Protein AF-A0A7S2WIK4-F1 (afdb_monomer_lite)

Structure (mmCIF, N/CA/C/O backbone):
data_AF-A0A7S2WIK4-F1
#
_entry.id   AF-A0A7S2WIK4-F1
#
loop_
_atom_site.group_PDB
_atom_site.id
_atom_site.type_symbol
_atom_site.label_atom_id
_atom_site.label_alt_id
_atom_site.label_comp_id
_atom_site.label_asym_id
_atom_site.label_entity_id
_atom_site.label_seq_id
_atom_site.pdbx_PDB_ins_code
_atom_site.Cartn_x
_atom_site.Cartn_y
_atom_site.Cartn_z
_atom_site.occupancy
_atom_site.B_iso_or_equiv
_atom_site.auth_seq_id
_atom_site.auth_comp_id
_atom_site.auth_asym_id
_atom_site.auth_atom_id
_atom_site.pdbx_PDB_model_num
ATOM 1 N N . THR A 1 1 ? -12.491 -17.140 26.703 1.00 27.30 1 THR A N 1
ATOM 2 C CA . THR A 1 1 ? -13.863 -17.354 26.204 1.00 27.30 1 THR A CA 1
ATOM 3 C C . THR A 1 1 ? -14.003 -16.491 24.977 1.00 27.30 1 THR A C 1
ATOM 5 O O . THR A 1 1 ? -13.900 -15.281 25.114 1.00 27.30 1 THR A O 1
ATOM 8 N N . ILE A 1 2 ? -14.072 -17.093 23.790 1.00 27.09 2 ILE A N 1
ATOM 9 C CA . ILE A 1 2 ? -14.272 -16.349 22.540 1.00 27.09 2 ILE A CA 1
ATOM 10 C C . ILE A 1 2 ? -15.703 -15.788 22.611 1.00 27.09 2 ILE A C 1
ATOM 12 O O . ILE A 1 2 ? -16.618 -16.584 22.835 1.00 27.09 2 ILE A O 1
ATOM 16 N N . PRO A 1 3 ? -15.911 -14.460 22.552 1.00 37.19 3 PRO A N 1
ATOM 17 C CA . PRO A 1 3 ? -17.249 -13.887 22.476 1.00 37.19 3 PRO A CA 1
ATOM 18 C C . PRO A 1 3 ? -17.963 -14.470 21.255 1.00 37.19 3 PRO A C 1
ATOM 20 O O . PRO A 1 3 ? -17.347 -14.622 20.204 1.00 37.19 3 PRO A O 1
ATOM 23 N N . GLY A 1 4 ? -19.211 -14.884 21.467 1.00 39.59 4 GLY A N 1
ATOM 24 C CA . GLY A 1 4 ? -19.943 -15.809 20.609 1.00 39.59 4 GLY A CA 1
ATOM 25 C C . GLY A 1 4 ? -20.199 -15.344 19.180 1.00 39.59 4 GLY A C 1
ATOM 26 O O . GLY A 1 4 ? -19.929 -14.200 18.820 1.00 39.59 4 GLY A O 1
ATOM 27 N N . ASP A 1 5 ? -20.750 -16.287 18.413 1.00 40.31 5 ASP A N 1
ATOM 28 C CA . ASP A 1 5 ? -21.327 -16.133 17.076 1.00 40.31 5 ASP A CA 1
ATOM 29 C C . ASP A 1 5 ? -22.015 -14.775 16.902 1.00 40.31 5 ASP A C 1
ATOM 31 O O . ASP A 1 5 ? -23.198 -14.594 17.199 1.00 40.31 5 ASP A O 1
ATOM 35 N N . THR A 1 6 ? -21.265 -13.805 16.394 1.00 48.03 6 THR A N 1
ATOM 36 C CA . THR A 1 6 ? -21.843 -12.612 15.794 1.00 48.03 6 THR A CA 1
ATOM 37 C C . THR A 1 6 ? -22.222 -13.029 14.385 1.00 48.03 6 THR A C 1
ATOM 39 O O . THR A 1 6 ? -21.373 -13.188 13.510 1.00 48.03 6 THR A O 1
ATOM 42 N N . ASN A 1 7 ? -23.513 -13.298 14.176 1.00 55.50 7 ASN A N 1
ATOM 43 C CA . ASN A 1 7 ? -24.050 -13.533 12.839 1.00 55.50 7 ASN A CA 1
ATOM 44 C C . ASN A 1 7 ? -23.568 -12.412 11.902 1.00 55.50 7 ASN A C 1
ATOM 46 O O . ASN A 1 7 ? -23.545 -11.246 12.287 1.00 55.50 7 ASN A O 1
ATOM 50 N N . SER A 1 8 ? -23.219 -12.727 10.655 1.00 57.44 8 SER A N 1
ATOM 51 C CA . SER A 1 8 ? -22.667 -11.741 9.708 1.00 57.44 8 SER A CA 1
ATOM 52 C C . SER A 1 8 ? -23.571 -10.517 9.470 1.00 57.44 8 SER A C 1
ATOM 54 O O . SER A 1 8 ? -23.082 -9.426 9.162 1.00 57.44 8 SER A O 1
ATOM 56 N N . ALA A 1 9 ? -24.886 -10.683 9.654 1.00 59.12 9 ALA A N 1
ATOM 57 C CA . ALA A 1 9 ? -25.870 -9.602 9.671 1.00 59.12 9 ALA A CA 1
ATOM 58 C C . ALA A 1 9 ? -25.631 -8.612 10.828 1.00 59.12 9 ALA A C 1
ATOM 60 O O . ALA A 1 9 ? -25.626 -7.408 10.602 1.00 59.12 9 ALA A O 1
ATOM 61 N N . ASP A 1 10 ? -25.315 -9.113 12.024 1.00 74.06 10 ASP A N 1
ATOM 62 C CA . ASP A 1 10 ? -25.057 -8.315 13.228 1.00 74.06 10 ASP A CA 1
ATOM 63 C C . ASP A 1 10 ? -23.792 -7.453 13.081 1.00 74.06 10 ASP A C 1
ATOM 65 O O . ASP A 1 10 ? -23.787 -6.265 13.404 1.00 74.06 10 ASP A O 1
ATOM 69 N N . PHE A 1 11 ? -22.729 -8.004 12.481 1.00 82.00 11 PHE A N 1
ATOM 70 C CA . PHE A 1 11 ? -21.495 -7.253 12.222 1.00 82.00 11 PHE A CA 1
ATOM 71 C C . PHE A 1 11 ? -21.698 -6.126 11.196 1.00 82.00 11 PHE A C 1
ATOM 73 O O . PHE A 1 11 ? -21.250 -4.994 11.402 1.00 82.00 11 PHE A O 1
ATOM 80 N N . ARG A 1 12 ? -22.392 -6.417 10.087 1.00 83.94 12 ARG A N 1
ATOM 81 C CA . ARG A 1 12 ? -22.701 -5.424 9.045 1.00 83.94 12 ARG A CA 1
ATOM 82 C C . ARG A 1 12 ? -23.611 -4.316 9.567 1.00 83.94 12 ARG A C 1
ATOM 84 O O . ARG A 1 12 ? -23.350 -3.145 9.289 1.00 83.94 12 ARG A O 1
ATOM 91 N N . ASP A 1 13 ? -24.643 -4.670 10.324 1.00 85.12 13 ASP A N 1
ATOM 92 C CA . ASP A 1 13 ? -25.585 -3.708 10.897 1.00 85.12 13 ASP A CA 1
ATOM 93 C C . ASP A 1 13 ? -24.903 -2.830 11.951 1.00 85.12 13 ASP A C 1
ATOM 95 O O . ASP A 1 13 ? -25.050 -1.606 11.924 1.00 85.12 13 ASP A O 1
ATOM 99 N N . THR A 1 14 ? -24.054 -3.419 12.800 1.00 85.69 14 THR A N 1
ATOM 100 C CA . THR A 1 14 ? -23.234 -2.674 13.768 1.00 85.69 14 THR A CA 1
ATOM 101 C C . THR A 1 14 ? -22.307 -1.674 13.077 1.00 85.69 14 THR A C 1
ATOM 103 O O . THR A 1 14 ? -22.188 -0.533 13.530 1.00 85.69 14 THR A O 1
ATOM 106 N N . LEU A 1 15 ? -21.699 -2.047 11.947 1.00 89.75 15 LEU A N 1
ATOM 107 C CA . LEU A 1 15 ? -20.847 -1.141 11.178 1.00 89.75 15 LEU A CA 1
ATOM 108 C C . LEU A 1 15 ? -21.640 0.016 10.564 1.00 89.75 15 LEU A C 1
ATOM 110 O O . LEU A 1 15 ? -21.191 1.159 10.631 1.00 89.75 15 LEU A O 1
ATOM 114 N N . VAL A 1 16 ? -22.824 -0.248 10.001 1.00 90.81 16 VAL A N 1
ATOM 115 C CA . VAL A 1 16 ? -23.703 0.807 9.465 1.00 90.81 16 VAL A CA 1
ATOM 116 C C . VAL A 1 16 ? -24.154 1.754 10.578 1.00 90.81 16 VAL A C 1
ATOM 118 O O . VAL A 1 16 ? -24.102 2.971 10.399 1.00 90.81 16 VAL A O 1
ATOM 121 N N . THR A 1 17 ? -24.535 1.229 11.744 1.00 89.19 17 THR A N 1
ATOM 122 C CA . THR A 1 17 ? -24.899 2.045 12.912 1.00 89.19 17 THR A CA 1
ATOM 123 C C . THR A 1 17 ? -23.714 2.884 13.394 1.00 89.19 17 THR A C 1
ATOM 125 O O . THR A 1 17 ? -23.851 4.099 13.541 1.00 89.19 17 THR A O 1
ATOM 128 N N . THR A 1 18 ? -22.529 2.284 13.548 1.00 89.38 18 THR A N 1
ATOM 129 C CA . THR A 1 18 ? -21.291 2.990 13.932 1.00 89.38 18 THR A CA 1
ATOM 130 C C . THR A 1 18 ? -20.952 4.099 12.936 1.00 89.38 18 THR A C 1
ATOM 132 O O . THR A 1 18 ? -20.595 5.213 13.322 1.00 89.38 18 THR A O 1
ATOM 135 N N . ALA A 1 19 ? -21.097 3.816 11.641 1.00 91.06 19 ALA A N 1
ATOM 136 C CA . ALA A 1 19 ? -20.840 4.769 10.576 1.00 91.06 19 ALA A CA 1
ATOM 137 C C . ALA A 1 19 ? -21.825 5.941 10.581 1.00 91.06 19 ALA A C 1
ATOM 139 O O . ALA A 1 19 ? -21.415 7.088 10.412 1.00 91.06 19 ALA A O 1
ATOM 140 N N . ASN A 1 20 ? -23.107 5.671 10.819 1.00 89.81 20 ASN A N 1
ATOM 141 C CA . ASN A 1 20 ? -24.137 6.704 10.908 1.00 89.81 20 ASN A CA 1
ATOM 142 C C . ASN A 1 20 ? -24.049 7.527 12.204 1.00 89.81 20 ASN A C 1
ATOM 144 O O . ASN A 1 20 ? -24.523 8.663 12.228 1.00 89.81 20 ASN A O 1
ATOM 148 N N . GLY A 1 21 ? -23.363 7.020 13.234 1.00 86.94 21 GLY A N 1
ATOM 149 C CA . GLY A 1 21 ? -22.927 7.802 14.396 1.00 86.94 21 GLY A CA 1
ATOM 150 C C . GLY A 1 21 ? -21.824 8.828 14.083 1.00 86.94 21 GLY A C 1
ATOM 151 O O . GLY A 1 21 ? -21.575 9.736 14.877 1.00 86.94 21 GLY A O 1
ATOM 152 N N . VAL A 1 22 ? -21.166 8.739 12.919 1.00 90.50 22 VAL A N 1
ATOM 153 C CA . VAL A 1 22 ? -20.177 9.724 12.451 1.00 90.50 22 VAL A CA 1
ATOM 154 C C . VAL A 1 22 ? -20.815 10.668 11.430 1.00 90.50 22 VAL A C 1
ATOM 156 O O . VAL A 1 22 ? -21.205 10.284 10.327 1.00 90.50 22 VAL A O 1
ATOM 159 N N . SER A 1 23 ? -20.888 11.955 11.781 1.00 87.88 23 SER A N 1
ATOM 160 C CA . SER A 1 23 ? -21.560 12.962 10.952 1.00 87.88 23 SER A CA 1
ATOM 161 C C . SER A 1 23 ? -20.994 13.053 9.522 1.00 87.88 23 SER A C 1
ATOM 163 O O . SER A 1 23 ? -19.809 13.319 9.298 1.00 87.88 23 SER A O 1
ATOM 165 N N . GLY A 1 24 ? -21.867 12.893 8.522 1.00 84.12 24 GLY A N 1
ATOM 166 C CA . GLY A 1 24 ? -21.542 13.103 7.106 1.00 84.12 24 GLY A CA 1
ATOM 167 C C . GLY A 1 24 ? -20.914 11.917 6.359 1.00 84.12 24 GLY A C 1
ATOM 168 O O . GLY A 1 24 ? -20.465 12.127 5.236 1.00 84.12 24 GLY A O 1
ATOM 169 N N . ILE A 1 25 ? -20.876 10.707 6.937 1.00 85.12 25 ILE A N 1
ATOM 170 C CA . ILE A 1 25 ? -20.479 9.471 6.226 1.00 85.12 25 ILE A CA 1
ATOM 171 C C . ILE A 1 25 ? -21.660 8.862 5.451 1.00 85.12 25 ILE A C 1
ATOM 173 O O . ILE A 1 25 ? -21.471 8.419 4.323 1.00 85.12 25 ILE A O 1
ATOM 177 N N . GLY A 1 26 ? -22.873 8.876 6.023 1.00 82.94 26 GLY A N 1
ATOM 178 C CA . GLY A 1 26 ? -24.091 8.381 5.364 1.00 82.94 26 GLY A CA 1
ATOM 179 C C . GLY A 1 26 ? -23.952 6.953 4.830 1.00 82.94 26 GLY A C 1
ATOM 180 O O . GLY A 1 26 ? -24.222 6.708 3.653 1.00 82.94 26 GLY A O 1
ATOM 181 N N . ALA A 1 27 ? -23.474 6.027 5.665 1.00 88.50 27 ALA A N 1
ATOM 182 C CA . ALA A 1 27 ? -23.240 4.655 5.237 1.00 88.50 27 ALA A CA 1
ATOM 183 C C . ALA A 1 27 ? -24.559 3.919 5.003 1.00 88.50 27 ALA A C 1
ATOM 185 O O . ALA A 1 27 ? -25.529 4.053 5.753 1.00 88.50 27 ALA A O 1
ATOM 186 N N . LYS A 1 28 ? -24.560 3.086 3.969 1.00 89.69 28 LYS A N 1
ATOM 187 C CA . LYS A 1 28 ? -25.671 2.215 3.604 1.00 89.69 28 LYS A CA 1
ATOM 188 C C . LYS A 1 28 ? -25.131 0.852 3.204 1.00 89.69 28 LYS A C 1
ATOM 190 O O . LYS A 1 28 ? -23.967 0.718 2.829 1.00 89.69 28 LYS A O 1
ATOM 195 N N . GLN A 1 29 ? -26.000 -0.146 3.242 1.00 88.50 29 GLN A N 1
ATOM 196 C CA . GLN A 1 29 ? -25.700 -1.429 2.628 1.00 88.50 29 GLN A CA 1
ATOM 197 C C . GLN A 1 29 ? -25.721 -1.289 1.101 1.00 88.50 29 GLN A C 1
ATOM 199 O O . GLN A 1 29 ? -26.501 -0.504 0.553 1.00 88.50 29 GLN A O 1
ATOM 204 N N . SER A 1 30 ? -24.848 -2.037 0.427 1.00 88.25 30 SER A N 1
ATOM 205 C CA . SER A 1 30 ? -24.888 -2.136 -1.029 1.00 88.25 30 SER A CA 1
ATOM 206 C C . SER A 1 30 ? -26.113 -2.934 -1.470 1.00 88.25 30 SER A C 1
ATOM 208 O O . SER A 1 30 ? -26.527 -3.872 -0.791 1.00 88.25 30 SER A O 1
ATOM 210 N N . ASN A 1 31 ? -26.662 -2.570 -2.628 1.00 87.56 31 ASN A N 1
ATOM 211 C CA . ASN A 1 31 ? -27.721 -3.334 -3.292 1.00 87.56 31 ASN A CA 1
ATOM 212 C C . ASN A 1 31 ? -27.154 -4.376 -4.274 1.00 87.56 31 ASN A C 1
ATOM 214 O O . ASN A 1 31 ? -27.916 -5.009 -5.005 1.00 87.56 31 ASN A O 1
ATOM 218 N N . GLN A 1 32 ? -25.826 -4.513 -4.341 1.00 86.94 32 GLN A N 1
ATOM 219 C CA . GLN A 1 32 ? -25.146 -5.482 -5.188 1.00 86.94 32 GLN A CA 1
ATOM 220 C C . GLN A 1 32 ? -25.028 -6.830 -4.478 1.00 86.94 32 GLN A C 1
ATOM 222 O O . GLN A 1 32 ? -24.682 -6.907 -3.301 1.00 86.94 32 GLN A O 1
ATOM 227 N N . ASN A 1 33 ? -25.268 -7.904 -5.230 1.00 82.50 33 ASN A N 1
ATOM 228 C CA . ASN A 1 33 ? -25.152 -9.277 -4.729 1.00 82.50 33 ASN A CA 1
ATOM 229 C C . ASN A 1 33 ? -23.720 -9.831 -4.821 1.00 82.50 33 ASN A C 1
ATOM 231 O O . ASN A 1 33 ? -23.472 -10.947 -4.375 1.00 82.50 33 ASN A O 1
ATOM 235 N N . ALA A 1 34 ? -22.793 -9.078 -5.418 1.00 85.88 34 ALA A N 1
ATOM 236 C CA . ALA A 1 34 ? -21.395 -9.459 -5.579 1.00 85.88 34 ALA A CA 1
ATOM 237 C C . ALA A 1 34 ? -20.486 -8.458 -4.859 1.00 85.88 34 ALA A C 1
ATOM 239 O O . ALA A 1 34 ? -20.704 -7.246 -4.928 1.00 85.88 34 ALA A O 1
ATOM 240 N N . ILE A 1 35 ? -19.458 -8.976 -4.189 1.00 88.06 35 ILE A N 1
ATOM 241 C CA . ILE A 1 35 ? -18.405 -8.164 -3.578 1.00 88.06 35 ILE A CA 1
ATOM 242 C C . ILE A 1 35 ? -17.445 -7.731 -4.700 1.00 88.06 35 ILE A C 1
ATOM 244 O O . ILE A 1 35 ? -17.096 -8.556 -5.546 1.00 88.06 35 ILE A O 1
ATOM 248 N N . PRO A 1 36 ? -17.043 -6.449 -4.771 1.00 91.50 36 PRO A N 1
ATOM 249 C CA . PRO A 1 36 ? -16.029 -6.013 -5.727 1.00 91.50 36 PRO A CA 1
ATOM 250 C C . PRO A 1 36 ? -14.689 -6.740 -5.515 1.00 91.50 36 PRO A C 1
ATOM 252 O O . PRO A 1 36 ? -14.376 -7.068 -4.369 1.00 91.50 36 PRO A O 1
ATOM 255 N N . PRO A 1 37 ? -13.863 -6.915 -6.569 1.00 90.81 37 PRO A N 1
ATOM 256 C CA . PRO A 1 37 ? -12.572 -7.588 -6.452 1.00 90.81 37 PRO A CA 1
ATOM 257 C C . PRO A 1 37 ? -11.721 -7.000 -5.327 1.00 90.81 37 PRO A C 1
ATOM 259 O O . PRO A 1 37 ? -11.428 -5.798 -5.322 1.00 90.81 37 PRO A O 1
ATOM 262 N N . SER A 1 38 ? -11.340 -7.830 -4.358 1.00 92.25 38 SER A N 1
ATOM 263 C CA . SER A 1 38 ? -10.609 -7.378 -3.175 1.00 92.25 38 SER A CA 1
ATOM 264 C C . SER A 1 38 ? -9.833 -8.515 -2.505 1.00 92.25 38 SER A C 1
ATOM 266 O O . SER A 1 38 ? -10.137 -9.684 -2.723 1.00 92.25 38 SER A O 1
ATOM 268 N N . PRO A 1 39 ? -8.870 -8.215 -1.613 1.00 91.31 39 PRO A N 1
ATOM 269 C CA . PRO A 1 39 ? -8.187 -9.254 -0.841 1.00 91.31 39 PRO A CA 1
ATOM 270 C C . PRO A 1 39 ? -9.122 -10.127 0.009 1.00 91.31 39 PRO A C 1
ATOM 272 O O . PRO A 1 39 ? -8.708 -11.200 0.437 1.00 91.31 39 PRO A O 1
ATOM 275 N N . LEU A 1 40 ? -10.365 -9.688 0.262 1.00 91.25 40 LEU A N 1
ATOM 276 C CA . LEU A 1 40 ? -11.365 -10.501 0.950 1.00 91.25 40 LEU A CA 1
ATOM 277 C C . LEU A 1 40 ? -11.700 -11.774 0.158 1.00 91.25 40 LEU A C 1
ATOM 279 O O . LEU A 1 40 ? -11.937 -12.807 0.779 1.00 91.25 40 LEU A O 1
ATOM 283 N N . ASP A 1 41 ? -11.642 -11.734 -1.176 1.00 90.19 41 ASP A N 1
ATOM 284 C CA . ASP A 1 41 ? -11.926 -12.890 -2.032 1.00 90.19 41 ASP A CA 1
ATOM 285 C C . ASP A 1 41 ? -11.000 -14.068 -1.696 1.00 90.19 41 ASP A C 1
ATOM 287 O O . ASP A 1 41 ? -11.473 -15.185 -1.526 1.00 90.19 41 ASP A O 1
ATOM 291 N N . SER A 1 42 ? -9.712 -13.816 -1.439 1.00 89.62 42 SER A N 1
ATOM 292 C CA . SER A 1 42 ? -8.749 -14.860 -1.053 1.00 89.62 42 SER A CA 1
ATOM 293 C C . SER A 1 42 ? -9.059 -15.531 0.292 1.00 89.62 42 SER A C 1
ATOM 295 O O . SER A 1 42 ? -8.637 -16.662 0.526 1.00 89.62 42 SER A O 1
ATOM 297 N N . PHE A 1 43 ? -9.779 -14.854 1.193 1.00 90.44 43 PHE A N 1
ATOM 298 C CA . PHE A 1 43 ? -10.272 -15.469 2.430 1.00 90.44 43 PHE A CA 1
ATOM 299 C C . PHE A 1 43 ? -11.561 -16.248 2.177 1.00 90.44 43 PHE A C 1
ATOM 301 O O . PHE A 1 43 ? -11.706 -17.362 2.669 1.00 90.44 43 PHE A O 1
ATOM 308 N N . LEU A 1 44 ? -12.477 -15.692 1.379 1.00 88.62 44 LEU A N 1
ATOM 309 C CA . LEU A 1 44 ? -13.742 -16.342 1.031 1.00 88.62 44 LEU A CA 1
ATOM 310 C C . LEU A 1 44 ? -13.533 -17.614 0.194 1.00 88.62 44 LEU A C 1
ATOM 312 O O . LEU A 1 44 ? -14.274 -18.582 0.355 1.00 88.62 44 LEU A O 1
ATOM 316 N N . GLU A 1 45 ? -12.490 -17.654 -0.636 1.00 87.81 45 GLU A N 1
ATOM 317 C CA . GLU A 1 45 ? -12.060 -18.833 -1.400 1.00 87.81 45 GLU A CA 1
ATOM 318 C C . GLU A 1 45 ? -11.644 -20.011 -0.508 1.00 87.81 45 GLU A C 1
ATOM 320 O O . GLU A 1 45 ? -11.678 -21.158 -0.953 1.00 87.81 45 GLU A O 1
ATOM 325 N N . GLN A 1 46 ? -11.310 -19.772 0.766 1.00 86.50 46 GLN A N 1
ATOM 326 C CA . GLN A 1 46 ? -11.034 -20.858 1.711 1.00 86.50 46 GLN A CA 1
ATOM 327 C C . GLN A 1 46 ? -12.301 -21.631 2.118 1.00 86.50 46 GLN A C 1
ATOM 329 O O . GLN A 1 46 ? -12.192 -22.687 2.752 1.00 86.50 46 GLN A O 1
ATOM 334 N N . GLY A 1 47 ? -13.489 -21.134 1.752 1.00 82.56 47 GLY A N 1
ATOM 335 C CA . GLY A 1 47 ? -14.772 -21.782 1.996 1.00 82.56 47 GLY A CA 1
ATOM 336 C C . GLY A 1 47 ? -14.998 -22.051 3.481 1.00 82.56 47 GLY A C 1
ATOM 337 O O . GLY A 1 47 ? -14.873 -21.154 4.309 1.00 82.56 47 GLY A O 1
ATOM 338 N N . GLU A 1 48 ? -15.285 -23.306 3.826 1.00 78.25 48 GLU A N 1
ATOM 339 C CA . GLU A 1 48 ? -15.543 -23.736 5.209 1.00 78.25 48 GLU A CA 1
ATOM 340 C C . GLU A 1 48 ? -14.342 -23.549 6.156 1.00 78.25 48 GLU A C 1
ATOM 342 O O . GLU A 1 48 ? -14.519 -23.531 7.372 1.00 78.25 48 GLU A O 1
ATOM 347 N N . ASN A 1 49 ? -13.124 -23.372 5.628 1.00 83.81 49 ASN A N 1
ATOM 348 C CA . ASN A 1 49 ? -11.944 -23.099 6.456 1.00 83.81 49 ASN A CA 1
ATOM 349 C C . ASN A 1 49 ? -11.889 -21.644 6.948 1.00 83.81 49 ASN A C 1
ATOM 351 O O . ASN A 1 49 ? -11.168 -21.344 7.901 1.00 83.81 49 ASN A O 1
ATOM 355 N N . PHE A 1 50 ? -12.649 -20.737 6.327 1.00 84.12 50 PHE A N 1
ATOM 356 C CA . PHE A 1 50 ? -12.774 -19.366 6.795 1.00 84.12 50 PHE A CA 1
ATOM 357 C C . PHE A 1 50 ? -13.932 -19.254 7.789 1.00 84.12 50 PHE A C 1
ATOM 359 O O . PHE A 1 50 ? -15.098 -19.166 7.422 1.00 84.12 50 PHE A O 1
ATOM 366 N N . LEU A 1 51 ? -13.593 -19.214 9.078 1.00 79.94 51 LEU A N 1
ATOM 367 C CA . LEU A 1 51 ? -14.562 -19.094 10.176 1.00 79.94 51 LEU A CA 1
ATOM 368 C C . LEU A 1 51 ? -14.985 -17.638 10.466 1.00 79.94 51 LEU A C 1
ATOM 370 O O . LEU A 1 51 ? -15.578 -17.360 11.506 1.00 79.94 51 LEU A O 1
ATOM 374 N N . GLY A 1 52 ? -14.619 -16.689 9.601 1.00 81.31 52 GLY A N 1
ATOM 375 C CA . GLY A 1 52 ? -14.823 -15.258 9.821 1.00 81.31 52 GLY A CA 1
ATOM 376 C C . GLY A 1 52 ? -16.015 -14.671 9.065 1.00 81.31 52 GLY A C 1
ATOM 377 O O . GLY A 1 52 ? -16.561 -15.264 8.140 1.00 81.31 52 GLY A O 1
ATOM 378 N N . THR A 1 53 ? -16.376 -13.438 9.425 1.00 82.81 53 THR A N 1
ATOM 379 C CA . THR A 1 53 ? -17.203 -12.562 8.584 1.00 82.81 53 THR A CA 1
ATOM 380 C C . THR A 1 53 ? -16.321 -11.466 7.998 1.00 82.81 53 THR A C 1
ATOM 382 O O . THR A 1 53 ? -15.537 -10.847 8.715 1.00 82.81 53 THR A O 1
ATOM 385 N N . GLY A 1 54 ? -16.464 -11.207 6.699 1.00 85.38 54 GLY A N 1
ATOM 386 C CA . GLY A 1 54 ? -15.801 -10.100 6.016 1.00 85.38 54 GLY A CA 1
ATOM 387 C C . GLY A 1 54 ? -16.781 -9.007 5.608 1.00 85.38 54 GLY A C 1
ATOM 388 O O . GLY A 1 54 ? -17.931 -9.283 5.268 1.00 85.38 54 GLY A O 1
ATOM 389 N N . VAL A 1 55 ? -16.314 -7.759 5.607 1.00 88.75 55 VAL A N 1
ATOM 390 C CA . VAL A 1 55 ? -17.045 -6.625 5.031 1.00 88.75 55 VAL A CA 1
ATOM 391 C C . VAL A 1 55 ? -16.116 -5.834 4.129 1.00 88.75 55 VAL A C 1
ATOM 393 O O . VAL A 1 55 ? -14.978 -5.545 4.492 1.00 88.75 55 VAL A O 1
ATOM 396 N N . PHE A 1 56 ? -16.627 -5.466 2.959 1.00 90.62 56 PHE A N 1
ATOM 397 C CA . PHE A 1 56 ? -15.959 -4.574 2.027 1.00 90.62 56 PHE A CA 1
ATOM 398 C C . PHE A 1 56 ? -16.522 -3.159 2.172 1.00 90.62 56 PHE A C 1
ATOM 400 O O . PHE A 1 56 ? -17.735 -2.953 2.116 1.00 90.62 56 PHE A O 1
ATOM 407 N N . LEU A 1 57 ? -15.634 -2.186 2.373 1.00 91.81 57 LEU A N 1
ATOM 408 C CA . LEU A 1 57 ? -15.974 -0.770 2.461 1.00 91.81 57 LEU A CA 1
ATOM 409 C C . LEU A 1 57 ? -15.504 -0.056 1.197 1.00 91.81 57 LEU A C 1
ATOM 411 O O . LEU A 1 57 ? -14.318 -0.090 0.872 1.00 91.81 57 LEU A O 1
ATOM 415 N N . SER A 1 58 ? -16.417 0.632 0.514 1.00 91.81 58 SER A N 1
ATOM 416 C CA . SER A 1 58 ? -16.114 1.366 -0.715 1.00 91.81 58 SER A CA 1
ATOM 417 C C . SER A 1 58 ? -16.707 2.767 -0.738 1.00 91.81 58 SER A C 1
ATOM 419 O O . SER A 1 58 ? -17.737 3.057 -0.136 1.00 91.81 58 SER A O 1
ATOM 421 N N . GLY A 1 59 ? -16.053 3.640 -1.508 1.00 90.56 59 GLY A N 1
ATOM 422 C CA . GLY A 1 59 ? -16.593 4.940 -1.917 1.00 90.56 59 GLY A CA 1
ATOM 423 C C . GLY A 1 59 ? -17.399 4.890 -3.222 1.00 90.56 59 GLY A C 1
ATOM 424 O O . GLY A 1 59 ? -17.706 5.937 -3.785 1.00 90.56 59 GLY A O 1
ATOM 425 N N . PHE A 1 60 ? -17.697 3.694 -3.736 1.00 89.88 60 PHE A N 1
ATOM 426 C CA . PHE A 1 60 ? -18.420 3.465 -4.987 1.00 89.88 60 PHE A CA 1
ATOM 427 C C . PHE A 1 60 ? -19.432 2.325 -4.825 1.00 89.88 60 PHE A C 1
ATOM 429 O O . PHE A 1 60 ? -19.244 1.446 -3.989 1.00 89.88 60 PHE A O 1
ATOM 436 N N . GLU A 1 61 ? -20.482 2.333 -5.648 1.00 88.25 61 GLU A N 1
ATOM 437 C CA . GLU A 1 61 ? -21.492 1.262 -5.683 1.00 88.25 61 GLU A CA 1
ATOM 438 C C . GLU A 1 61 ? -21.267 0.323 -6.876 1.00 88.25 61 GLU A C 1
ATOM 440 O O . GLU A 1 61 ? -21.076 -0.872 -6.699 1.00 88.25 61 GLU A O 1
ATOM 445 N N . ASN A 1 62 ? -21.267 0.872 -8.096 1.00 89.00 62 ASN A N 1
ATOM 446 C CA . ASN A 1 62 ? -21.306 0.068 -9.325 1.00 89.00 62 ASN A CA 1
ATOM 447 C C . ASN A 1 62 ? -20.022 0.163 -10.155 1.00 89.00 62 ASN A C 1
ATOM 449 O O . ASN A 1 62 ? -19.656 -0.780 -10.846 1.00 89.00 62 ASN A O 1
ATOM 453 N N . THR A 1 63 ? -19.365 1.324 -10.145 1.00 90.38 63 THR A N 1
ATOM 454 C CA . THR A 1 63 ? -18.255 1.629 -11.054 1.00 90.38 63 THR A CA 1
ATOM 455 C C . THR A 1 63 ? -17.146 2.355 -10.319 1.00 90.38 63 THR A C 1
ATOM 457 O O . THR A 1 63 ? -17.404 3.339 -9.623 1.00 90.38 63 THR A O 1
ATOM 460 N N . VAL A 1 64 ? -15.913 1.907 -10.531 1.00 92.12 64 VAL A N 1
ATOM 461 C CA . VAL A 1 64 ? -14.712 2.629 -10.105 1.00 92.12 64 VAL A CA 1
ATOM 462 C C . VAL A 1 64 ? -14.440 3.826 -11.031 1.00 92.12 64 VAL A C 1
ATOM 464 O O . VAL A 1 64 ? -14.890 3.827 -12.182 1.00 92.12 64 VAL A O 1
ATOM 467 N N . PRO A 1 65 ? -13.714 4.858 -10.565 1.00 90.38 65 PRO A N 1
ATOM 468 C CA . PRO A 1 65 ? -13.299 5.969 -11.417 1.00 90.38 65 PRO A CA 1
ATOM 469 C C . PRO A 1 65 ? -12.478 5.496 -12.623 1.00 90.38 65 PRO A C 1
ATOM 471 O O . PRO A 1 65 ? -11.671 4.577 -12.513 1.00 90.38 65 PRO A O 1
ATOM 474 N N . SER A 1 66 ? -12.604 6.179 -13.763 1.00 91.19 66 SER A N 1
ATOM 475 C CA . SER A 1 66 ? -11.840 5.854 -14.981 1.00 91.19 66 SER A CA 1
ATOM 476 C C . SER A 1 66 ? -10.327 6.039 -14.836 1.00 91.19 66 SER A C 1
ATOM 478 O O . SER A 1 66 ? -9.563 5.545 -15.662 1.00 91.19 66 SER A O 1
ATOM 480 N N . SER A 1 67 ? -9.886 6.758 -13.803 1.00 89.62 67 SER A N 1
ATOM 481 C CA . SER A 1 67 ? -8.474 6.925 -13.474 1.00 89.62 67 SER A CA 1
ATOM 482 C C . SER A 1 67 ? -7.875 5.741 -12.719 1.00 89.62 67 SER A C 1
ATOM 484 O O . SER A 1 67 ? -6.654 5.714 -12.613 1.00 89.62 67 SER A O 1
ATOM 486 N N . PHE A 1 68 ? -8.675 4.795 -12.215 1.00 89.88 68 PHE A N 1
ATOM 487 C CA . PHE A 1 68 ? -8.219 3.684 -11.374 1.00 89.88 68 PHE A CA 1
ATOM 488 C C . PHE A 1 68 ? -7.022 2.938 -11.986 1.00 89.88 68 PHE A C 1
ATOM 490 O O . PHE A 1 68 ? -7.083 2.502 -13.136 1.00 89.88 68 PHE A O 1
ATOM 497 N N . HIS A 1 69 ? -5.923 2.828 -11.227 1.00 85.56 69 HIS A N 1
ATOM 498 C CA . HIS A 1 69 ? -4.659 2.205 -11.659 1.00 85.56 69 HIS A CA 1
ATOM 499 C C . HIS A 1 69 ? -4.071 2.754 -12.975 1.00 85.56 69 HIS A C 1
ATOM 501 O O . HIS A 1 69 ? -3.335 2.065 -13.682 1.00 85.56 69 HIS A O 1
ATOM 507 N N . SER A 1 70 ? -4.354 4.013 -13.312 1.00 85.06 70 SER A N 1
ATOM 508 C CA . SER A 1 70 ? -3.763 4.691 -14.469 1.00 85.06 70 SER A CA 1
ATOM 509 C C . SER A 1 70 ? -2.699 5.708 -14.051 1.00 85.06 70 SER A C 1
ATOM 511 O O . SER A 1 70 ? -2.664 6.184 -12.920 1.00 85.06 70 SER A O 1
ATOM 513 N N . ARG A 1 71 ? -1.894 6.175 -15.013 1.00 81.88 71 ARG A N 1
ATOM 514 C CA . ARG A 1 71 ? -0.987 7.332 -14.842 1.00 81.88 71 ARG A CA 1
ATOM 515 C C . ARG A 1 71 ? -1.684 8.647 -14.453 1.00 81.88 71 ARG A C 1
ATOM 517 O O . ARG A 1 71 ? -1.008 9.643 -14.221 1.00 81.88 71 ARG A O 1
ATOM 524 N N . PHE A 1 72 ? -3.016 8.681 -14.482 1.00 85.94 72 PHE A N 1
ATOM 525 C CA . PHE A 1 72 ? -3.831 9.834 -14.109 1.00 85.94 72 PHE A CA 1
ATOM 526 C C . PHE A 1 72 ? -4.482 9.674 -12.727 1.00 85.94 72 PHE A C 1
ATOM 528 O O . PHE A 1 72 ? -5.284 10.535 -12.348 1.00 85.94 72 PHE A O 1
ATOM 535 N N . ASP A 1 73 ? -4.162 8.589 -12.013 1.00 85.50 73 ASP A N 1
ATOM 536 C CA . ASP A 1 73 ? -4.506 8.353 -10.610 1.00 85.50 73 ASP A CA 1
ATOM 537 C C . ASP A 1 73 ? -3.521 9.100 -9.705 1.00 85.50 73 ASP A C 1
ATOM 539 O O . ASP A 1 73 ? -2.573 8.548 -9.150 1.00 85.50 73 ASP A O 1
ATOM 543 N N . VAL A 1 74 ? -3.667 10.418 -9.679 1.00 84.19 74 VAL A N 1
ATOM 544 C CA . VAL A 1 74 ? -2.782 11.336 -8.963 1.00 84.19 74 VAL A CA 1
ATOM 545 C C . VAL A 1 74 ? -3.635 12.325 -8.189 1.00 84.19 74 VAL A C 1
ATOM 547 O O . VAL A 1 74 ? -4.753 12.617 -8.612 1.00 84.19 74 VAL A O 1
ATOM 550 N N . ASN A 1 75 ? -3.100 12.880 -7.103 1.00 86.06 75 ASN A N 1
ATOM 551 C CA . ASN A 1 75 ? -3.698 14.046 -6.458 1.00 86.06 75 ASN A CA 1
ATOM 552 C C . ASN A 1 75 ? -3.705 15.206 -7.469 1.00 86.06 75 ASN A C 1
ATOM 554 O O . ASN A 1 75 ? -2.653 15.610 -7.976 1.00 86.06 75 ASN A O 1
ATOM 558 N N . ARG A 1 76 ? -4.895 15.706 -7.815 1.00 82.94 76 ARG A N 1
ATOM 559 C CA . ARG A 1 76 ? -5.087 16.758 -8.829 1.00 82.94 76 ARG A CA 1
ATOM 560 C C . ARG A 1 76 ? -5.229 18.144 -8.206 1.00 82.94 76 ARG A C 1
ATOM 562 O O . ARG A 1 76 ? -5.751 19.052 -8.852 1.00 82.94 76 ARG A O 1
ATOM 569 N N . GLY A 1 77 ? -4.760 18.311 -6.971 1.00 80.31 77 GLY A N 1
ATOM 570 C CA . GLY A 1 77 ? -4.952 19.527 -6.192 1.00 80.31 77 GLY A CA 1
ATOM 571 C C . GLY A 1 77 ? -6.338 19.577 -5.557 1.00 80.31 77 GLY A C 1
ATOM 572 O O . GLY A 1 77 ? -6.939 20.650 -5.481 1.00 80.31 77 GLY A O 1
ATOM 573 N N . GLU A 1 78 ? -6.877 18.426 -5.139 1.00 86.00 78 GLU A N 1
ATOM 574 C CA . GLU A 1 78 ? -8.082 18.405 -4.318 1.00 86.00 78 GLU A CA 1
ATOM 575 C C . GLU A 1 78 ? -7.884 19.253 -3.050 1.00 86.00 78 GLU A C 1
ATOM 577 O O . GLU A 1 78 ? -6.776 19.394 -2.534 1.00 86.00 78 GLU A O 1
ATOM 582 N N . ASN A 1 79 ? -8.975 19.811 -2.515 1.00 91.44 79 ASN A N 1
ATOM 583 C CA . ASN A 1 79 ? -8.918 20.527 -1.244 1.00 91.44 79 ASN A CA 1
ATOM 584 C C . ASN A 1 79 ? -8.498 19.552 -0.126 1.00 91.44 79 ASN A C 1
ATOM 586 O O . ASN A 1 79 ? -9.306 18.743 0.335 1.00 91.44 79 ASN A O 1
ATOM 590 N N . GLU A 1 80 ? -7.237 19.640 0.297 1.00 89.31 80 GLU A N 1
ATOM 591 C CA . GLU A 1 80 ? -6.630 18.724 1.263 1.00 89.31 80 GLU A CA 1
ATOM 592 C C . GLU A 1 80 ? -7.312 18.758 2.635 1.00 89.31 80 GLU A C 1
ATOM 594 O O . GLU A 1 80 ? -7.376 17.724 3.294 1.00 89.31 80 GLU A O 1
ATOM 599 N N . ASP A 1 81 ? -7.863 19.903 3.058 1.00 93.25 81 ASP A N 1
ATOM 600 C CA . ASP A 1 81 ? -8.634 19.990 4.306 1.00 93.25 81 ASP A CA 1
ATOM 601 C C . ASP A 1 81 ? -9.916 19.161 4.206 1.00 93.25 81 ASP A C 1
ATOM 603 O O . ASP A 1 81 ? -10.250 18.388 5.104 1.00 93.25 81 ASP A O 1
ATOM 607 N N . LEU A 1 82 ? -10.614 19.262 3.072 1.00 93.50 82 LEU A N 1
ATOM 608 C CA . LEU A 1 82 ? -11.826 18.487 2.827 1.00 93.50 82 LEU A CA 1
ATOM 609 C C . LEU A 1 82 ? -11.530 16.986 2.697 1.00 93.50 82 LEU A C 1
ATOM 611 O O . LEU A 1 82 ? -12.301 16.165 3.197 1.00 93.50 82 LEU A O 1
ATOM 615 N N . VAL A 1 83 ? -10.442 16.619 2.014 1.00 93.31 83 VAL A N 1
ATOM 616 C CA . VAL A 1 83 ? -10.026 15.216 1.865 1.00 93.31 83 VAL A CA 1
ATOM 617 C C . VAL A 1 83 ? -9.596 14.643 3.214 1.00 93.31 83 VAL A C 1
ATOM 619 O O . VAL A 1 83 ? -10.092 13.586 3.601 1.00 93.31 83 VAL A O 1
ATOM 622 N N . GLY A 1 84 ? -8.758 15.364 3.962 1.00 94.88 84 GLY A N 1
ATOM 623 C CA . GLY A 1 84 ? -8.319 14.981 5.302 1.00 94.88 84 GLY A CA 1
ATOM 624 C C . GLY A 1 84 ? -9.492 14.757 6.254 1.00 94.88 84 GLY A C 1
ATOM 625 O O . GLY A 1 84 ? -9.574 13.698 6.871 1.00 94.88 84 GLY A O 1
ATOM 626 N N . ALA A 1 85 ? -10.462 15.676 6.290 1.00 95.19 85 ALA A N 1
ATOM 627 C CA . ALA A 1 85 ? -11.665 15.528 7.112 1.00 95.19 85 ALA A CA 1
ATOM 628 C C . ALA A 1 85 ? -12.511 14.302 6.722 1.00 95.19 85 ALA A C 1
ATOM 630 O O . ALA A 1 85 ? -13.032 13.590 7.581 1.00 95.19 85 ALA A O 1
ATOM 631 N N . LYS A 1 86 ? -12.652 14.003 5.422 1.00 94.50 86 LYS A N 1
ATOM 632 C CA . LYS A 1 86 ? -13.366 12.797 4.966 1.00 94.50 86 LYS A CA 1
ATOM 633 C C . LYS A 1 86 ? -12.631 11.517 5.367 1.00 94.50 86 LYS A C 1
ATOM 635 O O . LYS A 1 86 ? -13.266 10.591 5.869 1.00 94.50 86 LYS A O 1
ATOM 640 N N . LEU A 1 87 ? -11.312 11.473 5.181 1.00 95.31 87 LEU A N 1
ATOM 641 C CA . LEU A 1 87 ? -10.481 10.329 5.562 1.00 95.31 87 LEU A CA 1
ATOM 642 C C . LEU A 1 87 ? -10.498 10.100 7.075 1.00 95.31 87 LEU A C 1
ATOM 644 O O . LEU A 1 87 ? -10.674 8.964 7.508 1.00 95.31 87 LEU A O 1
ATOM 648 N N . ALA A 1 88 ? -10.396 11.162 7.877 1.00 96.62 88 ALA A N 1
ATOM 649 C CA . ALA A 1 88 ? -10.478 11.082 9.332 1.00 96.62 88 ALA A CA 1
ATOM 650 C C . ALA A 1 88 ? -11.818 10.500 9.799 1.00 96.62 88 ALA A C 1
ATOM 652 O O . ALA A 1 88 ? -11.850 9.635 10.675 1.00 96.62 88 ALA A O 1
ATOM 653 N N . LYS A 1 89 ? -12.930 10.894 9.171 1.00 95.44 89 LYS A N 1
ATOM 654 C CA . LYS A 1 89 ? -14.247 10.318 9.471 1.00 95.44 89 LYS A CA 1
ATOM 655 C C . LYS A 1 89 ? -14.316 8.830 9.139 1.00 95.44 89 LYS A C 1
ATOM 657 O O . LYS A 1 89 ? -14.730 8.052 9.993 1.00 95.44 89 LYS A O 1
ATOM 662 N N . VAL A 1 90 ? -13.874 8.417 7.948 1.00 95.25 90 VAL A N 1
ATOM 663 C CA . VAL A 1 90 ? -13.853 6.991 7.562 1.00 95.25 90 VAL A CA 1
ATOM 664 C C . VAL A 1 90 ? -12.958 6.190 8.512 1.00 95.25 90 VAL A C 1
ATOM 666 O O . VAL A 1 90 ? -13.370 5.148 9.016 1.00 95.25 90 VAL A O 1
ATOM 669 N N . ALA A 1 91 ? -11.768 6.701 8.830 1.00 96.06 91 ALA A N 1
ATOM 670 C CA . ALA A 1 91 ? -10.846 6.063 9.763 1.00 96.06 91 ALA A CA 1
ATOM 671 C C . ALA A 1 91 ? -11.429 5.969 11.183 1.00 96.06 91 ALA A C 1
ATOM 673 O O . ALA A 1 91 ? -11.237 4.961 11.857 1.00 96.06 91 ALA A O 1
ATOM 674 N N . THR A 1 92 ? -12.196 6.972 11.618 1.00 95.94 92 THR A N 1
ATOM 675 C CA . THR A 1 92 ? -12.918 6.952 12.898 1.00 95.94 92 THR A CA 1
ATOM 676 C C . THR A 1 92 ? -13.973 5.849 12.928 1.00 95.94 92 THR A C 1
ATOM 678 O O . THR A 1 92 ? -14.056 5.122 13.915 1.00 95.94 92 THR A O 1
ATOM 681 N N . VAL A 1 93 ? -14.742 5.672 11.848 1.00 94.94 93 VAL A N 1
ATOM 682 C CA . VAL A 1 93 ? -15.714 4.572 11.732 1.00 94.94 93 VAL A CA 1
ATOM 683 C C . VAL A 1 93 ? -15.015 3.219 11.852 1.00 94.94 93 VAL A C 1
ATOM 685 O O . VAL A 1 93 ? -15.431 2.386 12.655 1.00 94.94 93 VAL A O 1
ATOM 688 N N . VAL A 1 94 ? -13.922 3.019 11.109 1.00 94.75 94 VAL A N 1
ATOM 689 C CA . VAL A 1 94 ? -13.145 1.771 11.150 1.00 94.75 94 VAL A CA 1
ATOM 690 C C . VAL A 1 94 ? -12.567 1.529 12.546 1.00 94.75 94 VAL A C 1
ATOM 692 O O . VAL A 1 94 ? -12.715 0.435 13.082 1.00 94.75 94 VAL A O 1
ATOM 695 N N . ALA A 1 95 ? -11.967 2.543 13.174 1.00 95.19 95 ALA A N 1
ATOM 696 C CA . ALA A 1 95 ? -11.396 2.428 14.514 1.00 95.19 95 ALA A CA 1
ATOM 697 C C . ALA A 1 95 ? -12.452 2.050 15.563 1.00 95.19 95 ALA A C 1
ATOM 699 O O . ALA A 1 95 ? -12.225 1.152 16.375 1.00 95.19 95 ALA A O 1
ATOM 700 N N . ARG A 1 96 ? -13.624 2.696 15.526 1.00 94.75 96 ARG A N 1
ATOM 701 C CA . ARG A 1 96 ? -14.739 2.389 16.431 1.00 94.75 96 ARG A CA 1
ATOM 702 C C . ARG A 1 96 ? -15.275 0.981 16.210 1.00 94.75 96 ARG A C 1
ATOM 704 O O . ARG A 1 96 ? -15.454 0.256 17.184 1.00 94.75 96 ARG A O 1
ATOM 711 N N . GLN A 1 97 ? -15.457 0.567 14.955 1.00 92.62 97 GLN A N 1
ATOM 712 C CA . GLN A 1 97 ? -15.914 -0.787 14.651 1.00 92.62 97 GLN A CA 1
ATOM 713 C C . GLN A 1 97 ? -14.920 -1.836 15.150 1.00 92.62 97 GLN A C 1
ATOM 715 O O . GLN A 1 97 ? -15.334 -2.819 15.762 1.00 92.62 97 GLN A O 1
ATOM 720 N N . LEU A 1 98 ? -13.619 -1.640 14.921 1.00 92.81 98 LEU A N 1
ATOM 721 C CA . LEU A 1 98 ? -12.586 -2.559 15.404 1.00 92.81 98 LEU A CA 1
ATOM 722 C C . LEU A 1 98 ? -12.596 -2.661 16.934 1.00 92.81 98 LEU A C 1
ATOM 724 O O . LEU A 1 98 ? -12.489 -3.760 17.469 1.00 92.81 98 LEU A O 1
ATOM 728 N N . PHE A 1 99 ? -12.788 -1.543 17.636 1.00 93.50 99 PHE A N 1
ATOM 729 C CA . PHE A 1 99 ? -12.892 -1.528 19.095 1.00 93.50 99 PHE A CA 1
ATOM 730 C C . PHE A 1 99 ? -14.114 -2.297 19.608 1.00 93.50 99 PHE A C 1
ATOM 732 O O . PHE A 1 99 ? -13.984 -3.117 20.516 1.00 93.50 99 PHE A O 1
ATOM 739 N N . VAL A 1 100 ? -15.288 -2.079 19.006 1.00 92.25 100 VAL A N 1
ATOM 740 C CA . VAL A 1 100 ? -16.514 -2.816 19.357 1.00 92.25 100 VAL A CA 1
ATOM 741 C C . VAL A 1 100 ? -16.355 -4.308 19.061 1.00 92.25 100 VAL A C 1
ATOM 743 O O . VAL A 1 100 ? -16.669 -5.149 19.898 1.00 92.25 100 VAL A O 1
ATOM 746 N N . SER A 1 101 ? -15.767 -4.647 17.912 1.00 89.06 101 SER A N 1
ATOM 747 C CA . SER A 1 101 ? -15.511 -6.038 17.507 1.00 89.06 101 SER A CA 1
ATOM 748 C C . SER A 1 101 ? -14.503 -6.743 18.420 1.00 89.06 101 SER A C 1
ATOM 750 O O . SER A 1 101 ? -14.558 -7.957 18.583 1.00 89.06 101 SER A O 1
ATOM 752 N N . ALA A 1 102 ? -13.604 -5.989 19.058 1.00 90.69 102 ALA A N 1
ATOM 753 C CA . ALA A 1 102 ? -12.677 -6.493 20.067 1.00 90.69 102 ALA A CA 1
ATOM 754 C C . ALA A 1 102 ? -13.321 -6.673 21.462 1.00 90.69 102 ALA A C 1
ATOM 756 O O . ALA A 1 102 ? -12.621 -7.000 22.420 1.00 90.69 102 ALA A O 1
ATOM 757 N N . GLY A 1 103 ? -14.637 -6.467 21.592 1.00 91.06 103 GLY A N 1
ATOM 758 C CA . GLY A 1 103 ? -15.392 -6.608 22.841 1.00 91.06 103 GLY A CA 1
ATOM 759 C C . GLY A 1 103 ? -15.581 -5.305 23.623 1.00 91.06 103 GLY A C 1
ATOM 760 O O . GLY A 1 103 ? -16.073 -5.338 24.751 1.00 91.06 103 GLY A O 1
ATOM 761 N N . GLY A 1 104 ? -15.190 -4.162 23.056 1.00 92.06 104 GLY A N 1
ATOM 762 C CA . GLY A 1 104 ? -15.480 -2.847 23.621 1.00 92.06 104 GLY A CA 1
ATOM 763 C C . GLY A 1 104 ? -16.944 -2.426 23.439 1.00 92.06 104 GLY A C 1
ATOM 764 O O . GLY A 1 104 ? -17.676 -2.987 22.627 1.00 92.06 104 GLY A O 1
ATOM 765 N N . SER A 1 105 ? -17.384 -1.404 24.178 1.00 92.56 105 SER A N 1
ATOM 766 C CA . SER A 1 105 ? -18.724 -0.828 24.003 1.00 92.56 105 SER A CA 1
ATOM 767 C C . SER A 1 105 ? -18.733 0.272 22.931 1.00 92.56 105 SER A C 1
ATOM 769 O O . SER A 1 105 ? -17.753 1.007 22.779 1.00 92.56 105 SER A O 1
ATOM 771 N N . LEU A 1 106 ? -19.852 0.432 22.213 1.00 89.44 106 LEU A N 1
ATOM 772 C CA . LEU A 1 106 ? -20.012 1.522 21.238 1.00 89.44 106 LEU A CA 1
ATOM 773 C C . LEU A 1 106 ? -19.903 2.901 21.908 1.00 89.44 106 LEU A C 1
ATOM 775 O O . LEU A 1 106 ? -19.247 3.789 21.375 1.00 89.44 106 LEU A O 1
ATOM 779 N N . ALA A 1 107 ? -20.468 3.058 23.108 1.00 91.88 107 ALA A N 1
ATOM 780 C CA . ALA A 1 107 ? -20.399 4.308 23.864 1.00 91.88 107 ALA A CA 1
ATOM 781 C C . ALA A 1 107 ? -18.952 4.700 24.218 1.00 91.88 107 ALA A C 1
ATOM 783 O O . ALA A 1 107 ? -18.571 5.868 24.117 1.00 91.88 107 ALA A O 1
ATOM 784 N N . ASP A 1 108 ? -18.115 3.729 24.599 1.00 94.88 108 ASP A N 1
ATOM 785 C CA . ASP A 1 108 ? -16.693 3.982 24.835 1.00 94.88 108 ASP A CA 1
ATOM 786 C C . ASP A 1 108 ? -15.951 4.292 23.539 1.00 94.88 108 ASP A C 1
ATOM 788 O O . ASP A 1 108 ? -15.122 5.200 23.522 1.00 94.88 108 ASP A O 1
ATOM 792 N N . ALA A 1 109 ? -16.272 3.592 22.448 1.00 93.44 109 ALA A N 1
ATOM 793 C CA . ALA A 1 109 ? -15.692 3.860 21.139 1.00 93.44 109 ALA A CA 1
ATOM 794 C C . ALA A 1 109 ? -15.977 5.303 20.687 1.00 93.44 109 ALA A C 1
ATOM 796 O O . ALA A 1 109 ? -15.069 6.012 20.257 1.00 93.44 109 ALA A O 1
ATOM 797 N N . GLU A 1 110 ? -17.217 5.772 20.832 1.00 92.44 110 GLU A N 1
ATOM 798 C CA . GLU A 1 110 ? -17.617 7.138 20.482 1.00 92.44 110 GLU A CA 1
ATOM 799 C C . GLU A 1 110 ? -16.900 8.200 21.318 1.00 92.44 110 GLU A C 1
ATOM 801 O O . GLU A 1 110 ? -16.517 9.249 20.793 1.00 92.44 110 GLU A O 1
ATOM 806 N N . ARG A 1 111 ? -16.683 7.910 22.604 1.00 94.00 111 ARG A N 1
ATOM 807 C CA . ARG A 1 111 ? -16.024 8.811 23.553 1.00 94.00 111 ARG A CA 1
ATOM 808 C C . ARG A 1 111 ? -14.503 8.853 23.392 1.00 94.00 111 ARG A C 1
ATOM 810 O O . ARG A 1 111 ? -13.907 9.908 23.591 1.00 94.00 111 ARG A O 1
ATOM 817 N N . LEU A 1 112 ? -13.872 7.715 23.109 1.00 94.44 112 LEU A N 1
ATOM 818 C CA . LEU A 1 112 ? -12.413 7.560 23.132 1.00 94.44 112 LEU A CA 1
ATOM 819 C C . LEU A 1 112 ? -11.770 7.658 21.749 1.00 94.44 112 LEU A C 1
ATOM 821 O O . LEU A 1 112 ? -10.606 8.042 21.651 1.00 94.44 112 LEU A O 1
ATOM 825 N N . LEU A 1 113 ? -12.492 7.287 20.690 1.00 95.06 113 LEU A N 1
ATOM 826 C CA . LEU A 1 113 ? -11.919 7.112 19.360 1.00 95.06 113 LEU A CA 1
ATOM 827 C C . LEU A 1 113 ? -12.458 8.168 18.404 1.00 95.06 113 LEU A C 1
ATOM 829 O O . LEU A 1 113 ? -13.613 8.133 17.964 1.00 95.06 113 LEU A O 1
ATOM 833 N N . ASN A 1 114 ? -11.575 9.103 18.069 1.00 94.44 114 ASN A N 1
ATOM 834 C CA . ASN A 1 114 ? -11.781 10.087 17.023 1.00 94.44 114 ASN A CA 1
ATOM 835 C C . ASN A 1 114 ? -10.440 10.395 16.352 1.00 94.44 114 ASN A C 1
ATOM 837 O O . ASN A 1 114 ? -9.493 10.823 17.014 1.00 94.44 114 ASN A O 1
ATOM 841 N N . VAL A 1 115 ? -10.357 10.163 15.046 1.00 94.31 115 VAL A N 1
ATOM 842 C CA . VAL A 1 115 ? -9.161 10.475 14.258 1.00 94.31 115 VAL A CA 1
ATOM 843 C C . VAL A 1 115 ? -9.147 11.970 13.964 1.00 94.31 115 VAL A C 1
ATOM 845 O O . VAL A 1 115 ? -10.177 12.555 13.641 1.00 94.31 115 VAL A O 1
ATOM 848 N N . GLN A 1 116 ? -7.982 12.602 14.091 1.00 94.81 116 GLN A N 1
ATOM 849 C CA . GLN A 1 116 ? -7.846 14.036 13.854 1.00 94.81 116 GLN A CA 1
ATOM 850 C C . GLN A 1 116 ? -7.742 14.345 12.356 1.00 94.81 116 GLN A C 1
ATOM 852 O O . GLN A 1 116 ? -6.916 13.760 11.650 1.00 94.81 116 GLN A O 1
ATOM 857 N N . ASP A 1 117 ? -8.518 15.326 11.891 1.00 95.81 117 ASP A N 1
ATOM 858 C CA . ASP A 1 117 ? -8.513 15.794 10.498 1.00 95.81 117 ASP A CA 1
ATOM 859 C C . ASP A 1 117 ? -7.118 16.245 10.042 1.00 95.81 117 ASP A C 1
ATOM 861 O O . ASP A 1 117 ? -6.692 15.925 8.933 1.00 95.81 117 ASP A O 1
ATOM 865 N N . SER A 1 118 ? -6.377 16.941 10.912 1.00 95.19 118 SER A N 1
ATOM 866 C CA . SER A 1 118 ? -5.014 17.420 10.642 1.00 95.19 118 SER A CA 1
ATOM 867 C C . SER A 1 118 ? -4.031 16.278 10.390 1.00 95.19 118 SER A C 1
ATOM 869 O O . SER A 1 118 ? -3.231 16.349 9.460 1.00 95.19 118 SER A O 1
ATOM 871 N N . GLN A 1 119 ? -4.119 15.206 11.177 1.00 92.69 119 GLN A N 1
ATOM 872 C CA . GLN A 1 119 ? -3.273 14.022 11.042 1.00 92.69 119 GLN A CA 1
ATOM 873 C C . GLN A 1 119 ? -3.597 13.256 9.754 1.00 92.69 119 GLN A C 1
ATOM 875 O O . GLN A 1 119 ? -2.690 12.859 9.024 1.00 92.69 119 GLN A O 1
ATOM 880 N N . ALA A 1 120 ? -4.886 13.087 9.440 1.00 95.25 120 ALA A N 1
ATOM 881 C CA . ALA A 1 120 ? -5.319 12.458 8.194 1.00 95.25 120 ALA A CA 1
ATOM 882 C C . ALA A 1 120 ? -4.905 13.282 6.963 1.00 95.25 120 ALA A C 1
ATOM 884 O O . ALA A 1 120 ? -4.445 12.716 5.973 1.00 95.25 120 ALA A O 1
ATOM 885 N N . LYS A 1 121 ? -5.012 14.614 7.042 1.00 95.25 121 LYS A N 1
ATOM 886 C CA . LYS A 1 121 ? -4.529 15.541 6.013 1.00 95.25 121 LYS A CA 1
ATOM 887 C C . LYS A 1 121 ? -3.021 15.412 5.799 1.00 95.25 121 LYS A C 1
ATOM 889 O O . LYS A 1 121 ? -2.589 15.290 4.657 1.00 95.25 121 LYS A O 1
ATOM 894 N N . GLU A 1 122 ? -2.226 15.437 6.870 1.00 93.62 122 GLU A N 1
ATOM 895 C CA . GLU A 1 122 ? -0.765 15.346 6.767 1.00 93.62 122 GLU A CA 1
ATOM 896 C C . GLU A 1 122 ? -0.340 14.013 6.135 1.00 93.62 122 GLU A C 1
ATOM 898 O O . GLU A 1 122 ? 0.435 14.008 5.180 1.00 93.62 122 GLU A O 1
ATOM 903 N N . LEU A 1 123 ? -0.922 12.892 6.580 1.00 92.81 123 LEU A N 1
ATOM 904 C CA . LEU A 1 123 ? -0.695 11.575 5.975 1.00 92.81 123 LEU A CA 1
ATOM 905 C C . LEU A 1 123 ? -1.092 11.535 4.495 1.00 92.81 123 LEU A C 1
ATOM 907 O O . LEU A 1 123 ? -0.328 11.034 3.668 1.00 92.81 123 LEU A O 1
ATOM 911 N N . TRP A 1 124 ? -2.263 12.079 4.150 1.00 93.00 124 TRP A N 1
ATOM 912 C CA . TRP A 1 124 ? -2.724 12.162 2.765 1.00 93.00 124 TRP A CA 1
ATOM 913 C C . TRP A 1 124 ? -1.743 12.946 1.893 1.00 93.00 124 TRP A C 1
ATOM 915 O O . TRP A 1 124 ? -1.349 12.456 0.835 1.00 93.00 124 TRP A O 1
ATOM 925 N N . GLY A 1 125 ? -1.301 14.125 2.336 1.00 91.50 125 GLY A N 1
ATOM 926 C CA . GLY A 1 125 ? -0.324 14.936 1.607 1.00 91.50 125 GLY A CA 1
ATOM 927 C C . GLY A 1 125 ? 1.015 14.213 1.436 1.00 91.50 125 GLY A C 1
ATOM 928 O O . GLY A 1 125 ? 1.588 14.200 0.345 1.00 91.50 125 GLY A O 1
ATOM 929 N N . CYS A 1 126 ? 1.486 13.528 2.480 1.00 90.69 126 CYS A N 1
ATOM 930 C CA . CYS A 1 126 ? 2.701 12.726 2.399 1.00 90.69 126 CYS A CA 1
ATOM 931 C C . CYS A 1 126 ? 2.575 11.593 1.369 1.00 90.69 126 CYS A C 1
ATOM 933 O O . CYS A 1 126 ? 3.445 11.418 0.525 1.00 90.69 126 CYS A O 1
ATOM 935 N N . PHE A 1 127 ? 1.492 10.818 1.379 1.00 88.25 127 PHE A N 1
ATOM 936 C CA . PHE A 1 127 ? 1.381 9.657 0.488 1.00 88.25 127 PHE A CA 1
ATOM 937 C C . PHE A 1 127 ? 1.011 10.027 -0.951 1.00 88.25 127 PHE A C 1
ATOM 939 O O . PHE A 1 127 ? 1.551 9.442 -1.890 1.00 88.25 127 PHE A O 1
ATOM 946 N N . SER A 1 128 ? 0.132 11.012 -1.129 1.00 87.75 128 SER A N 1
ATOM 947 C CA . SER A 1 128 ? -0.423 11.381 -2.436 1.00 87.75 128 SER A CA 1
ATOM 948 C C . SER A 1 128 ? 0.364 12.464 -3.179 1.00 87.75 128 SER A C 1
ATOM 950 O O . SER A 1 128 ? 0.174 12.616 -4.386 1.00 87.75 128 SER A O 1
ATOM 952 N N . THR A 1 129 ? 1.257 13.188 -2.491 1.00 86.81 129 THR A N 1
ATOM 953 C CA . THR A 1 129 ? 2.005 14.314 -3.075 1.00 86.81 129 THR A CA 1
ATOM 954 C C . THR A 1 129 ? 3.508 14.199 -2.845 1.00 86.81 129 THR A C 1
ATOM 956 O O . THR A 1 129 ? 4.267 14.303 -3.807 1.00 86.81 129 THR A O 1
ATOM 959 N N . ASN A 1 130 ? 3.961 14.004 -1.599 1.00 87.44 130 ASN A N 1
ATOM 960 C CA . ASN A 1 130 ? 5.390 14.001 -1.265 1.00 87.44 130 ASN A CA 1
ATOM 961 C C . ASN A 1 130 ? 5.727 13.065 -0.093 1.00 87.44 130 ASN A C 1
ATOM 963 O O . ASN A 1 130 ? 5.647 13.467 1.070 1.00 87.44 130 ASN A O 1
ATOM 967 N N . PHE A 1 131 ? 6.187 11.846 -0.387 1.00 87.19 131 PHE A N 1
ATOM 968 C CA . PHE A 1 131 ? 6.506 10.858 0.649 1.00 87.19 131 PHE A CA 1
ATOM 969 C C . PHE A 1 131 ? 7.711 11.261 1.508 1.00 87.19 131 PHE A C 1
ATOM 971 O O . PHE A 1 131 ? 7.877 10.765 2.614 1.00 87.19 131 PHE A O 1
ATOM 978 N N . SER A 1 132 ? 8.540 12.200 1.051 1.00 88.25 132 SER A N 1
ATOM 979 C CA . SER A 1 132 ? 9.679 12.719 1.821 1.00 88.25 132 SER A CA 1
ATOM 980 C C . SER A 1 132 ? 9.324 13.863 2.792 1.00 88.25 132 SER A C 1
ATOM 982 O O . SER A 1 132 ? 10.218 14.544 3.305 1.00 88.25 132 SER A O 1
ATOM 984 N N . CYS A 1 133 ? 8.029 14.082 3.047 1.00 89.88 133 CYS A N 1
ATOM 985 C CA . CYS A 1 133 ? 7.503 15.101 3.960 1.00 89.88 133 CYS A CA 1
ATOM 986 C C . CYS A 1 133 ? 8.096 15.027 5.387 1.00 89.88 133 CYS A C 1
ATOM 988 O O . CYS A 1 133 ? 8.667 14.017 5.807 1.00 89.88 133 CYS A O 1
ATOM 990 N N . SER A 1 134 ? 7.888 16.087 6.177 1.00 90.88 134 SER A N 1
ATOM 991 C CA . SER A 1 134 ? 8.347 16.192 7.572 1.00 90.88 134 SER A CA 1
ATOM 992 C C . SER A 1 134 ? 7.858 15.053 8.465 1.00 90.88 134 SER A C 1
ATOM 994 O O . SER A 1 134 ? 8.628 14.557 9.291 1.00 90.88 134 SER A O 1
ATOM 996 N N . LEU A 1 135 ? 6.607 14.611 8.301 1.00 90.56 135 LEU A N 1
ATOM 997 C CA . LEU A 1 135 ? 6.055 13.499 9.072 1.00 90.56 135 LEU A CA 1
ATOM 998 C C . LEU A 1 135 ? 6.837 12.210 8.825 1.00 90.56 135 LEU A C 1
ATOM 1000 O O . LEU A 1 135 ? 7.271 11.562 9.772 1.00 90.56 135 LEU A O 1
ATOM 1004 N N . VAL A 1 136 ? 7.069 11.853 7.562 1.00 89.69 136 VAL A N 1
ATOM 1005 C CA . VAL A 1 136 ? 7.812 10.637 7.213 1.00 89.69 136 VAL A CA 1
ATOM 1006 C C . VAL A 1 136 ? 9.277 10.764 7.631 1.00 89.69 136 VAL A C 1
ATOM 1008 O O . VAL A 1 136 ? 9.791 9.861 8.284 1.00 89.69 136 VAL A O 1
ATOM 1011 N N . ALA A 1 137 ? 9.927 11.898 7.358 1.00 89.00 137 ALA A N 1
ATOM 1012 C CA . ALA A 1 137 ? 11.302 12.179 7.780 1.00 89.00 137 ALA A CA 1
ATOM 1013 C C . ALA A 1 137 ? 11.497 12.024 9.2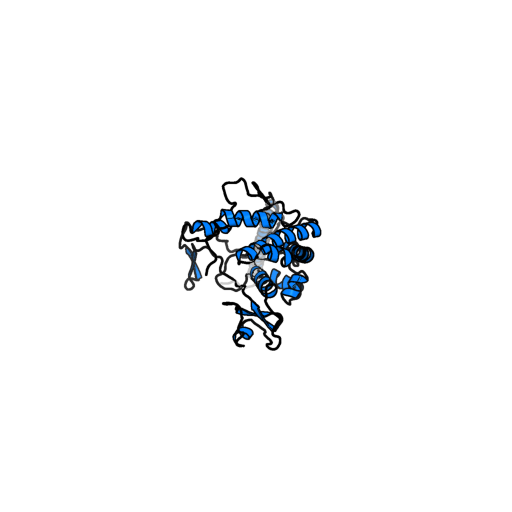99 1.00 89.00 137 ALA A C 1
ATOM 1015 O O . ALA A 1 137 ? 12.372 11.291 9.766 1.00 89.00 137 ALA A O 1
ATOM 1016 N N . SER A 1 138 ? 10.622 12.647 10.090 1.00 87.75 138 SER A N 1
ATOM 1017 C CA . SER A 1 138 ? 10.667 12.564 11.554 1.00 87.75 138 SER A CA 1
ATOM 1018 C C . SER A 1 138 ? 10.300 11.178 12.093 1.00 87.75 138 SER A C 1
ATOM 1020 O O . SER A 1 138 ? 10.863 10.741 13.103 1.00 87.75 138 SER A O 1
ATOM 1022 N N . THR A 1 139 ? 9.392 10.467 11.420 1.00 87.56 139 THR A N 1
ATOM 1023 C CA . THR A 1 139 ? 8.995 9.099 11.774 1.00 87.56 139 THR A CA 1
ATOM 1024 C C . THR A 1 139 ? 10.138 8.123 11.514 1.00 87.56 139 THR A C 1
ATOM 1026 O O . THR A 1 139 ? 10.466 7.322 12.384 1.00 87.56 139 THR A O 1
ATOM 1029 N N . LEU A 1 140 ? 10.803 8.226 10.364 1.00 84.44 140 LEU A N 1
ATOM 1030 C CA . LEU A 1 140 ? 11.932 7.375 9.981 1.00 84.44 140 LEU A CA 1
ATOM 1031 C C . LEU A 1 140 ? 13.254 7.772 10.647 1.00 84.44 140 LEU A C 1
ATOM 1033 O O . LEU A 1 140 ? 14.214 7.010 10.577 1.00 84.44 140 LEU A O 1
ATOM 1037 N N . ASN A 1 141 ? 13.310 8.935 11.306 1.00 83.62 141 ASN A N 1
ATOM 1038 C CA . ASN A 1 141 ? 14.551 9.521 11.815 1.00 83.62 141 ASN A CA 1
ATOM 1039 C C . ASN A 1 141 ? 15.615 9.664 10.709 1.00 83.62 141 ASN A C 1
ATOM 1041 O O . ASN A 1 141 ? 16.790 9.355 10.906 1.00 83.62 141 ASN A O 1
ATOM 1045 N N . GLN A 1 142 ? 15.164 10.105 9.537 1.00 83.31 142 GLN A N 1
ATOM 1046 C CA . GLN A 1 142 ? 15.975 10.352 8.350 1.00 83.31 142 GLN A CA 1
ATOM 1047 C C . GLN A 1 142 ? 15.687 11.756 7.834 1.00 83.31 142 GLN A C 1
ATOM 1049 O O . GLN A 1 142 ? 14.611 12.316 8.042 1.00 83.31 142 GLN A O 1
ATOM 1054 N N . THR A 1 143 ? 16.644 12.339 7.131 1.00 85.12 143 THR A N 1
ATOM 1055 C CA . THR A 1 143 ? 16.408 13.572 6.387 1.00 85.12 143 THR A CA 1
ATOM 1056 C C . THR A 1 143 ? 15.555 13.290 5.149 1.00 85.12 143 THR A C 1
ATOM 1058 O O . THR A 1 143 ? 15.626 12.218 4.549 1.00 85.12 143 THR A O 1
ATOM 1061 N N . THR A 1 144 ? 14.795 14.289 4.695 1.00 84.38 144 THR A N 1
ATOM 1062 C CA . THR A 1 144 ? 14.102 14.252 3.394 1.00 84.38 144 THR A CA 1
ATOM 1063 C C . THR A 1 144 ? 15.058 13.839 2.269 1.00 84.38 144 THR A C 1
ATOM 1065 O O . THR A 1 144 ? 14.688 13.050 1.406 1.00 84.38 144 THR A O 1
ATOM 1068 N N . LYS A 1 145 ? 16.313 14.308 2.306 1.00 84.12 145 LYS A N 1
ATOM 1069 C CA . LYS A 1 145 ? 17.340 13.958 1.318 1.00 84.12 145 LYS A CA 1
ATOM 1070 C C . LYS A 1 145 ? 17.679 12.464 1.332 1.00 84.12 145 LYS A C 1
ATOM 1072 O O . LYS A 1 145 ? 17.674 11.855 0.271 1.00 84.12 145 LYS A O 1
ATOM 1077 N N . GLU A 1 146 ? 17.915 11.874 2.501 1.00 83.75 146 GLU A N 1
ATOM 1078 C CA . GLU A 1 146 ? 18.201 10.434 2.637 1.00 83.75 146 GLU A CA 1
ATOM 1079 C C . GLU A 1 146 ? 17.023 9.572 2.166 1.00 83.75 146 GLU A C 1
ATOM 1081 O O . GLU A 1 146 ? 17.226 8.546 1.515 1.00 83.75 146 GLU A O 1
ATOM 1086 N N . ILE A 1 147 ? 15.786 10.008 2.430 1.00 81.19 147 ILE A N 1
ATOM 1087 C CA . ILE A 1 147 ? 14.581 9.332 1.931 1.00 81.19 147 ILE A CA 1
ATOM 1088 C C . ILE A 1 147 ? 14.527 9.409 0.405 1.00 81.19 147 ILE A C 1
ATOM 1090 O O . ILE A 1 147 ? 14.351 8.383 -0.248 1.00 81.19 147 ILE A O 1
ATOM 1094 N N . ILE A 1 148 ? 14.727 10.595 -0.178 1.00 78.62 148 ILE A N 1
ATOM 1095 C CA . ILE A 1 148 ? 14.761 10.784 -1.636 1.00 78.62 148 ILE A CA 1
ATOM 1096 C C . ILE A 1 148 ? 15.845 9.906 -2.267 1.00 78.62 148 ILE A C 1
ATOM 1098 O O . ILE A 1 148 ? 15.581 9.227 -3.258 1.00 78.62 148 ILE A O 1
ATOM 1102 N N . GLU A 1 149 ? 17.044 9.884 -1.688 1.00 79.44 149 GLU A N 1
ATOM 1103 C CA . GLU A 1 149 ? 18.155 9.051 -2.150 1.00 79.44 149 GLU A CA 1
ATOM 1104 C C . GLU A 1 149 ? 17.800 7.562 -2.064 1.00 79.44 149 GLU A C 1
ATOM 1106 O O . GLU A 1 149 ? 17.982 6.838 -3.038 1.00 79.44 149 GLU A O 1
ATOM 1111 N N . THR A 1 150 ? 17.189 7.109 -0.966 1.00 76.81 150 THR A N 1
ATOM 1112 C CA . THR A 1 150 ? 16.731 5.717 -0.788 1.00 76.81 150 THR A CA 1
ATOM 1113 C C . THR A 1 150 ? 15.638 5.330 -1.791 1.00 76.81 150 THR A C 1
ATOM 1115 O O . THR A 1 150 ? 15.620 4.213 -2.320 1.00 76.81 150 THR A O 1
ATOM 1118 N N . MET A 1 151 ? 14.726 6.256 -2.092 1.00 73.62 151 MET A N 1
ATOM 1119 C CA . MET A 1 151 ? 13.682 6.067 -3.100 1.00 73.62 151 MET A CA 1
ATOM 1120 C C . MET A 1 151 ? 14.243 6.055 -4.528 1.00 73.62 151 MET A C 1
ATOM 1122 O O . MET A 1 151 ? 13.645 5.409 -5.386 1.00 73.62 151 MET A O 1
ATOM 1126 N N . ALA A 1 152 ? 15.369 6.735 -4.777 1.00 69.81 152 ALA A N 1
ATOM 1127 C CA . ALA A 1 152 ? 16.027 6.840 -6.082 1.00 69.81 152 ALA A CA 1
ATOM 1128 C C . ALA A 1 152 ? 17.124 5.783 -6.328 1.00 69.81 152 ALA A C 1
ATOM 1130 O O . ALA A 1 152 ? 17.485 5.537 -7.477 1.00 69.81 152 ALA A O 1
ATOM 1131 N N . ALA A 1 153 ? 17.667 5.165 -5.275 1.00 61.34 153 ALA A N 1
ATOM 1132 C CA . ALA A 1 153 ? 18.825 4.268 -5.341 1.00 61.34 153 ALA A CA 1
ATOM 1133 C C . ALA A 1 153 ? 18.542 2.886 -5.962 1.00 61.34 153 ALA A C 1
ATOM 1135 O O . ALA A 1 153 ? 19.468 2.096 -6.138 1.00 61.34 153 ALA A O 1
ATOM 1136 N N . THR A 1 154 ? 17.295 2.564 -6.312 1.00 55.31 154 THR A N 1
ATOM 1137 C CA . THR A 1 154 ? 16.939 1.268 -6.904 1.00 55.31 154 THR A CA 1
ATOM 1138 C C . THR A 1 154 ? 16.825 1.364 -8.436 1.00 55.31 154 THR A C 1
ATOM 1140 O O . THR A 1 154 ? 16.043 2.156 -8.951 1.00 55.31 154 THR A O 1
ATOM 1143 N N . PRO A 1 155 ? 17.548 0.546 -9.226 1.00 48.28 155 PRO A N 1
ATOM 1144 C CA . PRO A 1 155 ? 17.540 0.631 -10.695 1.00 48.28 155 PRO A CA 1
ATOM 1145 C C . PRO A 1 155 ? 16.155 0.498 -11.355 1.00 48.28 155 PRO A C 1
ATOM 1147 O O . PRO A 1 155 ? 15.966 0.960 -12.478 1.00 48.28 155 PRO A O 1
ATOM 1150 N N . GLN A 1 156 ? 15.180 -0.108 -10.669 1.00 46.84 156 GLN A N 1
ATOM 1151 C CA . GLN A 1 156 ? 13.795 -0.237 -11.141 1.00 46.84 156 GLN A CA 1
ATOM 1152 C C . GLN A 1 156 ? 12.905 0.974 -10.802 1.00 46.84 156 GLN A C 1
ATOM 1154 O O . GLN A 1 156 ? 11.812 1.098 -11.339 1.00 46.84 156 GLN A O 1
ATOM 1159 N N . THR A 1 157 ? 13.356 1.899 -9.950 1.00 45.28 157 THR A N 1
ATOM 1160 C CA . THR A 1 157 ? 12.591 3.098 -9.568 1.00 45.28 157 THR A CA 1
ATOM 1161 C C . THR A 1 157 ? 12.937 4.329 -10.405 1.00 45.28 157 THR A C 1
ATOM 1163 O O . THR A 1 157 ? 12.227 5.325 -10.327 1.00 45.28 157 THR A O 1
ATOM 1166 N N . ALA A 1 158 ? 13.952 4.280 -11.271 1.00 42.00 158 ALA A N 1
ATOM 1167 C CA . ALA A 1 158 ? 14.313 5.419 -12.121 1.00 42.00 158 ALA A CA 1
ATOM 1168 C C . ALA A 1 158 ? 13.268 5.740 -13.216 1.00 42.00 158 ALA A C 1
ATOM 1170 O O . ALA A 1 158 ? 13.203 6.882 -13.679 1.00 42.00 158 ALA A O 1
ATOM 1171 N N . THR A 1 159 ? 12.443 4.767 -13.623 1.00 42.84 159 THR A N 1
ATOM 1172 C CA . THR A 1 159 ? 11.392 4.940 -14.648 1.00 42.84 159 THR A CA 1
ATOM 1173 C C . THR A 1 159 ? 9.992 5.158 -14.070 1.00 42.84 159 THR A C 1
ATOM 1175 O O . THR A 1 159 ? 9.176 5.807 -14.715 1.00 42.84 159 THR A O 1
ATOM 1178 N N . GLU A 1 160 ? 9.728 4.685 -12.848 1.00 44.34 160 GLU A N 1
ATOM 1179 C CA . GLU A 1 160 ? 8.393 4.704 -12.214 1.00 44.34 160 GLU A CA 1
ATOM 1180 C C . GLU A 1 160 ? 8.408 5.299 -10.798 1.00 44.34 160 GLU A C 1
ATOM 1182 O O . GLU A 1 160 ? 7.501 5.088 -9.990 1.00 44.34 160 GLU A O 1
ATOM 1187 N N . GLY A 1 161 ? 9.502 5.959 -10.424 1.00 45.72 161 GLY A N 1
ATOM 1188 C CA . GLY A 1 161 ? 9.685 6.539 -9.104 1.00 45.72 161 GLY A CA 1
ATOM 1189 C C . GLY A 1 161 ? 9.341 8.004 -9.030 1.00 45.72 161 GLY A C 1
ATOM 1190 O O . GLY A 1 161 ? 9.541 8.746 -9.996 1.00 45.72 161 GLY A O 1
ATOM 1191 N N . PRO A 1 162 ? 8.856 8.438 -7.860 1.00 51.72 162 PRO A N 1
ATOM 1192 C CA . PRO A 1 162 ? 8.727 9.846 -7.593 1.00 51.72 162 PRO A CA 1
ATOM 1193 C C . PRO A 1 162 ? 10.120 10.481 -7.589 1.00 51.72 162 PRO A C 1
ATOM 1195 O O . PRO A 1 162 ? 10.880 10.384 -6.623 1.00 51.72 162 PRO A O 1
ATOM 1198 N N . LYS A 1 163 ? 10.478 11.143 -8.692 1.00 58.59 163 LYS A N 1
ATOM 1199 C CA . LYS A 1 163 ? 11.633 12.042 -8.710 1.00 58.59 163 LYS A CA 1
ATOM 1200 C C . LYS A 1 163 ? 11.433 13.069 -7.596 1.00 58.59 163 LYS A C 1
ATOM 1202 O O . LYS A 1 163 ? 10.347 13.629 -7.468 1.00 58.59 163 LYS A O 1
ATOM 1207 N N . ASN A 1 164 ? 12.473 13.311 -6.800 1.00 65.19 164 ASN A N 1
ATOM 1208 C CA . ASN A 1 1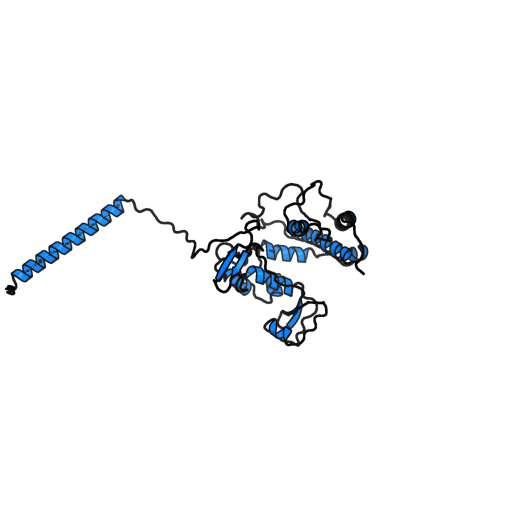64 ? 12.471 14.323 -5.738 1.00 65.19 164 ASN A CA 1
ATOM 1209 C C . ASN A 1 164 ? 11.399 14.112 -4.650 1.00 65.19 164 ASN A C 1
ATOM 1211 O O . ASN A 1 164 ? 10.858 15.083 -4.131 1.00 65.19 164 ASN A O 1
ATOM 1215 N N . GLY A 1 165 ? 11.082 12.858 -4.308 1.00 66.75 165 GLY A N 1
ATOM 1216 C CA . GLY A 1 165 ? 10.225 12.552 -3.159 1.00 66.75 165 GLY A CA 1
ATOM 1217 C C . GLY A 1 165 ? 8.726 12.698 -3.404 1.00 66.75 165 GLY A C 1
ATOM 1218 O O . GLY A 1 165 ? 7.988 12.663 -2.436 1.00 66.75 165 GLY A O 1
ATOM 1219 N N . GLY A 1 166 ? 8.279 12.841 -4.656 1.00 73.69 166 GLY A N 1
ATOM 1220 C CA . GLY A 1 166 ? 6.867 12.765 -5.079 1.00 73.69 166 GLY A CA 1
ATOM 1221 C C . GLY A 1 166 ? 6.027 11.566 -4.551 1.00 73.69 166 GLY A C 1
ATOM 1222 O O . GLY A 1 166 ? 6.450 10.837 -3.651 1.00 73.69 166 GLY A O 1
ATOM 1223 N N . PRO A 1 167 ? 4.832 11.313 -5.116 1.00 78.06 167 PRO A N 1
ATOM 1224 C CA . PRO A 1 167 ? 3.849 10.404 -4.529 1.00 78.06 167 PRO A CA 1
ATOM 1225 C C . PRO A 1 167 ? 4.359 8.973 -4.362 1.00 78.06 167 PRO A C 1
ATOM 1227 O O . PRO A 1 167 ? 5.078 8.434 -5.211 1.00 78.06 167 PRO A O 1
A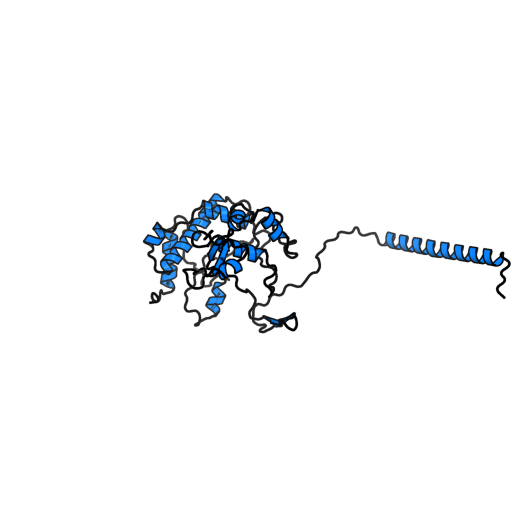TOM 1230 N N . LEU A 1 168 ? 3.933 8.335 -3.274 1.00 77.44 168 LEU A N 1
ATOM 1231 C CA . LEU A 1 168 ? 4.222 6.933 -3.023 1.00 77.44 168 LEU A CA 1
ATOM 1232 C C . LEU A 1 168 ? 3.420 6.064 -4.000 1.00 77.44 168 LEU A C 1
ATOM 1234 O O . LEU A 1 168 ? 2.205 5.939 -3.883 1.00 77.44 168 L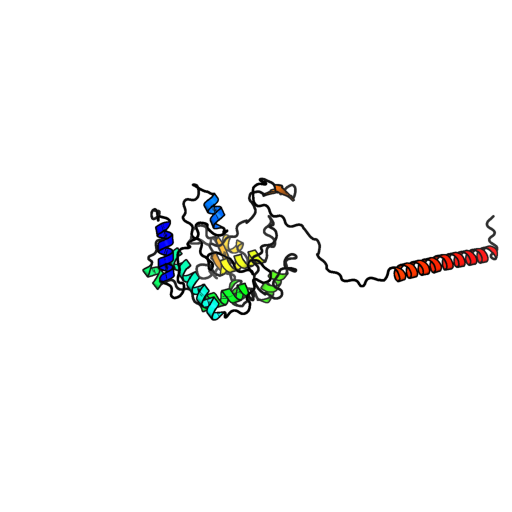EU A O 1
ATOM 1238 N N . SER A 1 169 ? 4.107 5.409 -4.935 1.00 70.38 169 SER A N 1
ATOM 1239 C CA . SER A 1 169 ? 3.517 4.309 -5.700 1.00 70.38 169 SER A CA 1
ATOM 1240 C C . SER A 1 169 ? 3.699 3.004 -4.927 1.00 70.38 169 SER A C 1
ATOM 1242 O O . SER A 1 169 ? 4.831 2.600 -4.640 1.00 70.38 169 SER A O 1
ATOM 1244 N N . LEU A 1 170 ? 2.575 2.352 -4.612 1.00 67.75 170 LEU A N 1
ATOM 1245 C CA . LEU A 1 170 ? 2.515 1.040 -3.957 1.00 67.75 170 LEU A CA 1
ATOM 1246 C C . LEU A 1 170 ? 2.821 -0.123 -4.910 1.00 67.75 170 LEU A C 1
ATOM 1248 O O . LEU A 1 170 ? 2.705 -1.279 -4.511 1.00 67.75 170 LEU A O 1
ATOM 1252 N N . PHE A 1 171 ? 3.232 0.155 -6.152 1.00 67.19 171 PHE A N 1
ATOM 1253 C CA . PHE A 1 171 ? 3.805 -0.877 -7.004 1.00 67.19 171 PHE A CA 1
ATOM 1254 C C . PHE A 1 171 ? 5.103 -1.379 -6.364 1.00 67.19 171 PHE A C 1
ATOM 1256 O O . PHE A 1 171 ? 6.157 -0.735 -6.421 1.00 67.19 171 PHE A O 1
ATOM 1263 N N . SER A 1 172 ? 5.009 -2.527 -5.697 1.00 58.00 172 SER A N 1
ATOM 1264 C CA . SER A 1 172 ? 6.163 -3.275 -5.243 1.00 58.00 172 SER A CA 1
ATOM 1265 C C . SER A 1 172 ? 6.750 -3.960 -6.474 1.00 58.00 172 SER A C 1
ATOM 1267 O O . SER A 1 172 ? 6.119 -4.853 -7.029 1.00 58.00 172 SER A O 1
ATOM 1269 N N . SER A 1 173 ? 7.926 -3.514 -6.917 1.00 62.56 173 SER A N 1
ATOM 1270 C CA . SER A 1 173 ? 8.721 -4.140 -7.986 1.00 62.56 173 SER A CA 1
ATOM 1271 C C . SER A 1 173 ? 8.739 -5.675 -7.922 1.00 62.56 173 SER A C 1
ATOM 1273 O O . SER A 1 173 ? 8.489 -6.236 -6.857 1.00 62.56 173 SER A O 1
ATOM 1275 N N . VAL A 1 174 ? 9.183 -6.345 -8.997 1.00 72.12 174 VAL A N 1
ATOM 1276 C CA . VAL A 1 174 ? 9.376 -7.814 -9.059 1.00 72.12 174 VAL A CA 1
ATOM 1277 C C . VAL A 1 174 ? 9.832 -8.416 -7.734 1.00 72.12 174 VAL A C 1
ATOM 1279 O O . VAL A 1 174 ? 10.884 -8.036 -7.209 1.00 72.12 174 VAL A O 1
ATOM 1282 N N . TYR A 1 175 ? 9.067 -9.391 -7.241 1.00 76.88 175 TYR A N 1
ATOM 1283 C CA . TYR A 1 175 ? 9.423 -10.152 -6.052 1.00 76.88 175 TYR A CA 1
ATOM 1284 C C . TYR A 1 175 ? 10.833 -10.750 -6.180 1.00 76.88 175 TYR A C 1
ATOM 1286 O O . TYR A 1 175 ? 11.200 -11.358 -7.195 1.00 76.88 175 TYR A O 1
ATOM 1294 N N . ARG A 1 176 ? 11.634 -10.586 -5.125 1.00 72.69 176 ARG A N 1
ATOM 1295 C CA . ARG A 1 176 ? 12.962 -11.185 -4.998 1.00 72.69 176 ARG A CA 1
ATOM 1296 C C . ARG A 1 176 ? 13.007 -11.977 -3.690 1.00 72.69 176 ARG A C 1
ATOM 1298 O O . ARG A 1 176 ? 12.657 -11.422 -2.656 1.00 72.69 176 ARG A O 1
ATOM 1305 N N . PRO A 1 177 ? 13.505 -13.225 -3.708 1.00 68.56 177 PRO A N 1
ATOM 1306 C CA . PRO A 1 177 ? 13.501 -14.109 -2.542 1.00 68.56 177 PRO A CA 1
ATOM 1307 C C . PRO A 1 177 ? 14.595 -13.742 -1.525 1.00 68.56 177 PRO A C 1
ATOM 1309 O O . PRO A 1 177 ? 14.768 -14.408 -0.512 1.00 68.56 177 PRO A O 1
ATOM 1312 N N . PHE A 1 178 ? 15.374 -12.697 -1.808 1.00 66.50 178 PHE A N 1
ATOM 1313 C CA . PHE A 1 178 ? 16.376 -12.148 -0.912 1.00 66.50 178 PHE A CA 1
ATOM 1314 C C . PHE A 1 178 ? 15.923 -10.735 -0.554 1.00 66.50 178 PHE A C 1
ATOM 1316 O O . PHE A 1 178 ? 15.686 -9.939 -1.460 1.00 66.50 178 PHE A O 1
ATOM 1323 N N . MET A 1 179 ? 15.836 -10.429 0.746 1.00 53.47 179 MET A N 1
ATOM 1324 C CA . MET A 1 179 ? 15.344 -9.165 1.341 1.00 53.47 179 MET A CA 1
ATOM 1325 C C . MET A 1 179 ? 16.056 -7.878 0.876 1.00 53.47 179 MET A C 1
ATOM 1327 O O . MET A 1 179 ? 15.766 -6.783 1.358 1.00 53.47 179 MET A O 1
ATOM 1331 N N . VAL A 1 180 ? 17.008 -7.983 -0.044 1.00 51.38 180 VAL A N 1
ATOM 1332 C CA . VAL A 1 180 ? 17.761 -6.856 -0.568 1.00 51.38 180 VAL A CA 1
ATOM 1333 C C . VAL A 1 180 ? 16.926 -6.216 -1.687 1.00 51.38 180 VAL A C 1
ATOM 1335 O O . VAL A 1 180 ? 16.724 -6.814 -2.741 1.00 51.38 180 VAL A O 1
ATOM 1338 N N . GLU A 1 181 ? 16.460 -4.987 -1.433 1.00 53.44 181 GLU A N 1
ATOM 1339 C CA . GLU A 1 181 ? 16.017 -3.994 -2.434 1.00 53.44 181 GLU A CA 1
ATOM 1340 C C . GLU A 1 181 ? 14.567 -4.043 -2.951 1.00 53.44 181 GLU A C 1
ATOM 1342 O O . GLU A 1 181 ? 14.327 -3.948 -4.153 1.00 53.44 181 GLU A O 1
ATOM 1347 N N . ASN A 1 182 ? 13.570 -3.988 -2.065 1.00 58.78 182 ASN A N 1
ATOM 1348 C CA . ASN A 1 182 ? 12.413 -3.139 -2.376 1.00 58.78 182 ASN A CA 1
ATOM 1349 C C . ASN A 1 182 ? 12.408 -1.945 -1.425 1.00 58.78 182 ASN A C 1
ATOM 1351 O O . ASN A 1 182 ? 11.771 -1.964 -0.371 1.00 58.78 182 ASN A O 1
ATOM 1355 N N . SER A 1 183 ? 13.178 -0.911 -1.783 1.00 61.78 183 SER A N 1
ATOM 1356 C CA . SER A 1 183 ? 13.366 0.263 -0.929 1.00 61.78 183 SER A CA 1
ATOM 1357 C C . SER A 1 183 ? 12.040 0.938 -0.565 1.00 61.78 183 SER A C 1
ATOM 1359 O O . SER A 1 183 ? 11.919 1.453 0.539 1.00 61.78 183 SER A O 1
ATOM 1361 N N . ARG A 1 184 ? 11.005 0.857 -1.413 1.00 68.69 184 ARG A N 1
ATOM 1362 C CA . ARG A 1 184 ? 9.682 1.435 -1.121 1.00 68.69 184 ARG A CA 1
ATOM 1363 C C . ARG A 1 184 ? 8.893 0.625 -0.103 1.00 68.69 184 ARG A C 1
ATOM 1365 O O . ARG A 1 184 ? 8.430 1.192 0.881 1.00 68.69 184 ARG A O 1
ATOM 1372 N N . ALA A 1 185 ? 8.775 -0.688 -0.307 1.00 74.62 185 ALA A N 1
ATOM 1373 C CA . ALA A 1 185 ? 8.082 -1.553 0.647 1.00 74.62 185 ALA A CA 1
ATOM 1374 C C . ALA A 1 185 ? 8.766 -1.509 2.024 1.00 74.62 185 ALA A C 1
ATOM 1376 O O . ALA A 1 185 ? 8.090 -1.446 3.049 1.00 74.62 185 ALA A O 1
ATOM 1377 N N . ARG A 1 186 ? 10.105 -1.427 2.042 1.00 76.31 186 ARG A N 1
ATOM 1378 C CA . ARG A 1 186 ? 10.879 -1.238 3.273 1.00 76.31 186 ARG A CA 1
ATOM 1379 C C . ARG A 1 186 ? 10.602 0.110 3.937 1.00 76.31 186 ARG A C 1
ATOM 1381 O O . ARG A 1 186 ? 10.448 0.149 5.147 1.00 76.31 186 ARG A O 1
ATOM 1388 N N . LEU A 1 187 ? 10.515 1.209 3.187 1.00 80.12 187 LEU A N 1
ATOM 1389 C CA . LEU A 1 187 ? 10.194 2.519 3.768 1.00 80.12 187 LEU A CA 1
ATOM 1390 C C . LEU A 1 187 ? 8.787 2.554 4.382 1.00 80.12 187 LEU A C 1
ATOM 1392 O O . LEU A 1 187 ? 8.618 3.135 5.450 1.00 80.12 187 LEU A O 1
ATOM 1396 N N . ILE A 1 188 ? 7.795 1.919 3.748 1.00 83.38 188 ILE A N 1
ATOM 1397 C CA . ILE A 1 188 ? 6.435 1.802 4.300 1.00 83.38 188 ILE A CA 1
ATOM 1398 C C . ILE A 1 188 ? 6.449 0.967 5.577 1.00 83.38 188 ILE A C 1
ATOM 1400 O O . ILE A 1 188 ? 5.833 1.351 6.568 1.00 83.38 188 ILE A O 1
ATOM 1404 N N . GLU A 1 189 ? 7.156 -0.160 5.570 1.00 83.50 189 GLU A N 1
ATOM 1405 C CA . GLU A 1 189 ? 7.262 -1.024 6.741 1.00 83.50 189 GLU A CA 1
ATOM 1406 C C . GLU A 1 189 ? 7.971 -0.315 7.905 1.00 83.50 189 GLU A C 1
ATOM 1408 O O . GLU A 1 189 ? 7.443 -0.318 9.016 1.00 83.50 189 GLU A O 1
ATOM 1413 N N . LEU A 1 190 ? 9.082 0.384 7.653 1.00 81.88 190 LEU A N 1
ATOM 1414 C CA . LEU A 1 190 ? 9.777 1.191 8.659 1.00 81.88 190 LEU A CA 1
ATOM 1415 C C . LEU A 1 190 ? 8.898 2.336 9.170 1.00 81.88 190 LEU A C 1
ATOM 1417 O O . LEU A 1 190 ? 8.876 2.615 10.370 1.00 81.88 190 LEU A O 1
ATOM 1421 N N . PHE A 1 191 ? 8.151 2.983 8.272 1.00 87.69 191 PHE A N 1
ATOM 1422 C CA . PHE A 1 191 ? 7.200 4.021 8.643 1.00 87.69 191 PHE A CA 1
ATOM 1423 C C . PHE A 1 191 ? 6.133 3.448 9.578 1.00 87.69 191 PHE A C 1
ATOM 1425 O O . PHE A 1 191 ? 5.958 3.969 10.673 1.00 87.69 191 PHE A O 1
ATOM 1432 N N . CYS A 1 192 ? 5.481 2.343 9.205 1.00 88.38 192 CYS A N 1
ATOM 1433 C CA . CYS A 1 192 ? 4.444 1.705 10.018 1.00 88.38 192 CYS A CA 1
ATOM 1434 C C . CYS A 1 192 ? 4.990 1.236 11.369 1.00 88.38 192 CYS A C 1
ATOM 1436 O O . CYS A 1 192 ? 4.355 1.465 12.394 1.00 88.38 192 CYS A O 1
ATOM 1438 N N . ARG A 1 193 ? 6.185 0.636 11.389 1.00 84.75 193 ARG A N 1
ATOM 1439 C CA . ARG A 1 193 ? 6.866 0.208 12.617 1.00 84.75 193 ARG A CA 1
ATOM 1440 C C . ARG A 1 193 ? 7.047 1.344 13.608 1.00 84.75 193 ARG A C 1
ATOM 1442 O O . ARG A 1 193 ? 6.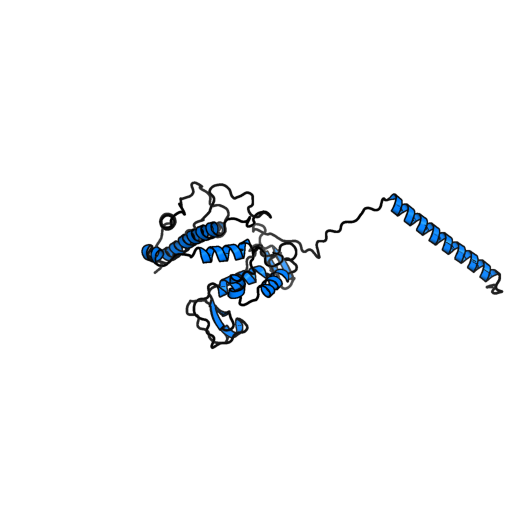721 1.170 14.778 1.00 84.75 193 ARG A O 1
ATOM 1449 N N . ASN A 1 194 ? 7.540 2.484 13.128 1.00 85.44 194 ASN A N 1
ATOM 1450 C CA . ASN A 1 194 ? 7.830 3.650 13.957 1.00 85.44 194 ASN A CA 1
ATOM 1451 C C . ASN A 1 194 ? 6.565 4.434 14.315 1.00 85.44 194 ASN A C 1
ATOM 1453 O O . ASN A 1 194 ? 6.480 4.989 15.406 1.00 85.44 194 ASN A O 1
ATOM 1457 N N . TYR A 1 195 ? 5.592 4.489 13.406 1.00 87.00 195 TYR A N 1
ATOM 1458 C CA . TYR A 1 195 ? 4.339 5.216 13.592 1.00 87.00 195 TYR A CA 1
ATOM 1459 C C . TYR A 1 195 ? 3.391 4.508 14.566 1.00 87.00 195 TYR A C 1
ATOM 1461 O O . TYR A 1 195 ? 2.694 5.165 15.333 1.00 87.00 195 TYR A O 1
ATOM 1469 N N . LEU A 1 196 ? 3.378 3.171 14.549 1.00 85.88 196 LEU A N 1
ATOM 1470 C CA . LEU A 1 196 ? 2.509 2.325 15.378 1.00 85.88 196 LEU A CA 1
ATOM 1471 C C . LEU A 1 196 ? 3.219 1.757 16.612 1.00 85.88 196 LEU A C 1
ATOM 1473 O O . LEU A 1 196 ? 2.688 0.867 17.278 1.00 85.88 196 LEU A O 1
ATOM 1477 N N . VAL A 1 197 ? 4.435 2.219 16.901 1.00 81.31 197 VAL A N 1
ATOM 1478 C CA . VAL A 1 197 ? 5.198 1.734 18.046 1.00 81.31 197 VAL A CA 1
ATOM 1479 C C . VAL A 1 197 ? 4.465 2.044 19.352 1.00 81.31 197 VAL A C 1
ATOM 1481 O O . VAL A 1 197 ? 3.904 3.127 19.527 1.00 81.31 197 VAL A O 1
ATOM 1484 N N . VAL A 1 198 ? 4.476 1.096 20.287 1.00 67.62 198 VAL A N 1
ATOM 1485 C CA . VAL A 1 198 ? 3.821 1.262 21.588 1.00 67.62 198 VAL A CA 1
ATOM 1486 C C . VAL A 1 198 ? 4.869 1.554 22.659 1.00 67.62 198 VAL A C 1
ATOM 1488 O O . VAL A 1 198 ? 5.825 0.798 22.827 1.00 67.62 198 VAL A O 1
ATOM 1491 N N . GLY A 1 199 ? 4.654 2.632 23.418 1.00 65.50 199 GLY A N 1
ATOM 1492 C CA . GLY A 1 199 ? 5.489 3.026 24.557 1.00 65.50 199 GLY A CA 1
ATOM 1493 C C . GLY A 1 199 ? 6.509 4.124 24.243 1.00 65.50 199 GLY A C 1
ATOM 1494 O O . GLY A 1 199 ? 6.671 4.547 23.101 1.00 65.50 199 GLY A O 1
ATOM 1495 N N . ALA A 1 200 ? 7.183 4.619 25.283 1.00 63.12 200 ALA A N 1
ATOM 1496 C CA . ALA A 1 200 ? 8.310 5.536 25.129 1.00 63.12 200 ALA A CA 1
ATOM 1497 C C . ALA A 1 200 ? 9.579 4.746 24.758 1.00 63.12 200 ALA A C 1
ATOM 1499 O O . ALA A 1 200 ? 9.730 3.611 25.218 1.00 63.12 200 ALA A O 1
ATOM 1500 N N . PRO A 1 201 ? 10.501 5.312 23.957 1.00 63.69 201 PRO A N 1
ATOM 1501 C CA . PRO A 1 201 ? 11.747 4.631 23.647 1.00 63.69 201 PRO A CA 1
ATOM 1502 C C . PRO A 1 201 ? 12.534 4.375 24.927 1.00 63.69 201 PRO A C 1
ATOM 1504 O O . PRO A 1 201 ? 12.765 5.305 25.705 1.00 63.69 201 PRO A O 1
ATOM 1507 N N . ASN A 1 202 ? 12.984 3.136 25.137 1.00 65.88 202 ASN A N 1
ATOM 1508 C CA . ASN A 1 202 ? 13.976 2.890 26.171 1.00 65.88 202 ASN A CA 1
ATOM 1509 C C . ASN A 1 202 ? 15.330 3.407 25.667 1.00 65.88 202 ASN A C 1
ATOM 1511 O O . ASN A 1 202 ? 16.050 2.718 24.943 1.00 65.88 202 ASN A O 1
ATOM 1515 N N . HIS A 1 203 ? 15.644 4.653 26.018 1.00 64.31 203 HIS A N 1
ATOM 1516 C CA . HIS A 1 203 ? 16.893 5.311 25.644 1.00 64.31 203 HIS A CA 1
ATOM 1517 C C . HIS A 1 203 ? 18.111 4.811 26.431 1.00 64.31 203 HIS A C 1
ATOM 1519 O O . HIS A 1 203 ? 19.238 5.154 26.062 1.00 64.31 203 HIS A O 1
ATOM 1525 N N . ASP A 1 204 ? 17.911 3.987 27.465 1.00 68.38 204 ASP A N 1
ATOM 1526 C CA . ASP A 1 204 ? 19.013 3.368 28.205 1.00 68.38 204 ASP A CA 1
ATOM 1527 C C . ASP A 1 204 ? 19.739 2.331 27.334 1.00 68.38 204 ASP A C 1
ATOM 1529 O O . ASP A 1 204 ? 20.943 2.117 27.486 1.00 68.38 204 ASP A O 1
ATOM 1533 N N . VAL A 1 205 ? 19.040 1.759 26.344 1.00 70.62 205 VAL A N 1
ATOM 1534 C CA . VAL A 1 205 ? 19.627 0.893 25.318 1.00 70.62 205 VAL A CA 1
ATOM 1535 C C . VAL A 1 205 ? 19.815 1.675 24.023 1.00 70.62 205 VAL A C 1
ATOM 1537 O O . VAL A 1 205 ? 18.884 1.880 23.244 1.00 70.62 205 VAL A O 1
ATOM 1540 N N . LYS A 1 206 ? 21.057 2.086 23.758 1.00 81.12 206 LYS A N 1
ATOM 1541 C CA . LYS A 1 206 ? 21.430 2.679 22.470 1.00 81.12 206 LYS A CA 1
ATOM 1542 C C . LYS A 1 206 ? 21.565 1.591 21.414 1.00 81.12 206 LYS A C 1
ATOM 1544 O O . LYS A 1 206 ? 22.552 0.863 21.410 1.00 81.12 206 LYS A O 1
ATOM 1549 N N . CYS A 1 207 ? 20.621 1.541 20.487 1.00 83.19 207 CYS A N 1
ATOM 1550 C CA . CYS A 1 207 ? 20.652 0.609 19.366 1.00 83.19 207 CYS A CA 1
ATOM 1551 C C . CYS A 1 207 ? 21.103 1.294 18.065 1.00 83.19 207 CYS A C 1
ATOM 1553 O O . CYS A 1 207 ? 20.895 2.496 17.854 1.00 83.19 207 CYS A O 1
ATOM 1555 N N . LYS A 1 208 ? 21.729 0.520 17.178 1.00 83.12 208 LYS A N 1
ATOM 1556 C CA . LYS A 1 208 ? 22.040 0.877 15.785 1.00 83.12 208 LYS A CA 1
ATOM 1557 C C . LYS A 1 208 ? 21.224 0.044 14.796 1.00 83.12 208 LYS A C 1
ATOM 1559 O O . LYS A 1 208 ? 21.013 0.482 13.669 1.00 83.12 208 LYS A O 1
ATOM 1564 N N . SER A 1 209 ? 20.795 -1.141 15.210 1.00 80.25 209 SER A N 1
ATOM 1565 C CA . SER A 1 209 ? 20.022 -2.100 14.431 1.00 80.25 209 SER A CA 1
ATOM 1566 C C . SER A 1 209 ? 19.060 -2.873 15.331 1.00 80.25 209 SER A C 1
ATOM 1568 O O . SER A 1 209 ? 19.236 -2.903 16.548 1.00 80.25 209 SER A O 1
ATOM 1570 N N . ASP A 1 210 ? 18.063 -3.528 14.731 1.00 81.50 210 ASP A N 1
ATOM 1571 C CA . ASP A 1 210 ? 17.107 -4.376 15.458 1.00 81.50 210 ASP A CA 1
ATOM 1572 C C . ASP A 1 210 ? 17.815 -5.480 16.269 1.00 81.50 210 ASP A C 1
ATOM 1574 O O . ASP A 1 210 ? 17.354 -5.835 17.349 1.00 81.50 210 ASP A O 1
ATOM 1578 N N . ILE A 1 211 ? 18.976 -5.963 15.806 1.00 82.00 211 ILE A N 1
ATOM 1579 C CA . ILE A 1 211 ? 19.778 -6.989 16.494 1.00 82.00 211 ILE A CA 1
ATOM 1580 C C . ILE A 1 211 ? 20.224 -6.514 17.884 1.00 82.00 211 ILE A C 1
ATOM 1582 O O . ILE A 1 211 ? 20.132 -7.275 18.843 1.00 82.00 211 ILE A O 1
ATOM 1586 N N . ASP A 1 212 ? 20.597 -5.239 18.031 1.00 82.69 212 ASP A N 1
ATOM 1587 C CA . ASP A 1 212 ? 21.023 -4.684 19.326 1.00 82.69 212 ASP A CA 1
ATOM 1588 C C . ASP A 1 212 ? 19.882 -4.707 20.366 1.00 82.69 212 ASP A C 1
ATOM 1590 O O . ASP A 1 212 ? 20.112 -4.728 21.578 1.00 82.69 212 ASP A O 1
ATOM 1594 N N . CYS A 1 213 ? 18.631 -4.705 19.896 1.00 79.56 213 CYS A N 1
ATOM 1595 C CA . CYS A 1 213 ? 17.439 -4.774 20.737 1.00 79.56 213 CYS A CA 1
ATOM 1596 C C . CYS A 1 213 ? 17.018 -6.204 21.084 1.00 79.56 213 CYS A C 1
ATOM 1598 O O . CYS A 1 213 ? 16.340 -6.408 22.091 1.00 79.56 213 CYS A O 1
ATOM 1600 N N . LEU A 1 214 ? 17.429 -7.193 20.287 1.00 76.38 214 LEU A N 1
ATOM 1601 C CA . LEU A 1 214 ? 17.193 -8.607 20.579 1.00 76.38 214 LEU A CA 1
ATOM 1602 C C . LEU A 1 214 ? 18.122 -9.102 21.696 1.00 76.38 214 LEU A C 1
ATOM 1604 O O . LEU A 1 214 ? 17.675 -9.812 22.596 1.00 76.38 214 LEU A O 1
ATOM 1608 N N . ASP A 1 215 ? 19.380 -8.658 21.691 1.00 66.62 215 ASP A N 1
ATOM 1609 C CA . ASP A 1 215 ? 20.394 -9.075 22.671 1.00 66.62 215 ASP A CA 1
ATOM 1610 C C . ASP A 1 215 ? 20.144 -8.521 24.083 1.00 66.62 215 ASP A C 1
ATOM 1612 O O . ASP A 1 215 ? 20.630 -9.067 25.074 1.00 66.62 215 ASP A O 1
ATOM 1616 N N . THR A 1 216 ? 19.363 -7.445 24.203 1.00 61.75 216 THR A N 1
ATOM 1617 C CA . THR A 1 216 ? 19.104 -6.763 25.481 1.00 61.75 216 THR A CA 1
ATOM 1618 C C . THR A 1 216 ? 17.905 -7.309 26.258 1.00 61.75 216 THR A C 1
ATOM 1620 O O . THR A 1 216 ? 17.564 -6.770 27.310 1.00 61.75 216 THR A O 1
ATOM 1623 N N . GLY A 1 217 ? 17.289 -8.406 25.796 1.00 55.16 217 GLY A N 1
ATOM 1624 C CA . GLY A 1 217 ? 16.215 -9.084 26.530 1.00 55.16 217 GLY A CA 1
ATOM 1625 C C . GLY A 1 217 ? 14.949 -8.236 26.667 1.00 55.16 217 GLY A C 1
ATOM 1626 O O . GLY A 1 217 ? 14.259 -8.319 27.684 1.00 55.16 217 GLY A O 1
ATOM 1627 N N . GLY A 1 218 ? 14.659 -7.389 25.672 1.00 56.75 218 GLY A N 1
ATOM 1628 C CA . GLY A 1 218 ? 13.463 -6.554 25.644 1.00 56.75 218 GLY A CA 1
ATOM 1629 C C . GLY A 1 218 ? 12.194 -7.403 25.695 1.00 56.75 218 GLY A C 1
ATOM 1630 O O . GLY A 1 218 ? 11.704 -7.856 24.665 1.00 56.75 218 GLY A O 1
ATOM 1631 N N . ASN A 1 219 ? 11.652 -7.615 26.896 1.00 62.84 219 ASN A N 1
ATOM 1632 C CA . ASN A 1 219 ? 10.370 -8.280 27.090 1.00 62.84 219 ASN A CA 1
ATOM 1633 C C . ASN A 1 219 ? 9.262 -7.363 26.574 1.00 62.84 219 ASN A C 1
ATOM 1635 O O . ASN A 1 219 ? 8.789 -6.474 27.284 1.00 62.84 219 ASN A O 1
ATOM 1639 N N . CYS A 1 220 ? 8.855 -7.570 25.325 1.00 71.75 220 CYS A N 1
ATOM 1640 C CA . CYS A 1 220 ? 7.703 -6.879 24.786 1.00 71.75 220 CYS A CA 1
ATOM 1641 C C . CYS A 1 220 ? 6.422 -7.412 25.443 1.00 71.75 220 CYS A C 1
ATOM 1643 O O . CYS A 1 220 ? 6.166 -8.613 25.393 1.00 71.75 220 CYS A O 1
ATOM 1645 N N . PRO A 1 221 ? 5.596 -6.544 26.059 1.00 62.03 221 PRO A N 1
ATOM 1646 C CA . PRO A 1 221 ? 4.459 -6.982 26.871 1.00 62.03 221 PRO A CA 1
ATOM 1647 C C . PRO A 1 221 ? 3.311 -7.597 26.052 1.00 62.03 221 PRO A C 1
ATOM 1649 O O . PRO A 1 221 ? 2.398 -8.183 26.628 1.00 62.03 221 PRO A O 1
ATOM 1652 N N . PHE A 1 222 ? 3.341 -7.483 24.719 1.00 58.38 222 PHE A N 1
ATOM 1653 C CA . PHE A 1 222 ? 2.266 -7.915 23.825 1.00 58.38 222 PHE A CA 1
ATOM 1654 C C . PHE A 1 222 ? 2.696 -9.083 22.920 1.00 58.38 222 PHE A C 1
ATOM 1656 O O . PHE A 1 222 ? 3.128 -8.869 21.787 1.00 58.38 222 PHE A O 1
ATOM 1663 N N . GLY A 1 223 ? 2.532 -10.325 23.385 1.00 59.16 223 GLY A N 1
ATOM 1664 C CA . GLY A 1 223 ? 2.637 -11.532 22.547 1.00 59.16 223 GLY A CA 1
ATOM 1665 C C . GLY A 1 223 ? 3.932 -11.635 21.725 1.00 59.16 223 GLY A C 1
ATOM 1666 O O . GLY A 1 223 ? 5.017 -11.409 22.248 1.00 59.16 223 GLY A O 1
ATOM 1667 N N . ASN A 1 224 ? 3.807 -11.952 20.429 1.00 58.94 224 ASN A N 1
ATOM 1668 C CA . ASN A 1 224 ? 4.923 -12.124 19.482 1.00 58.94 224 ASN A CA 1
ATOM 1669 C C . ASN A 1 224 ? 5.636 -10.814 19.078 1.00 58.94 224 ASN A C 1
ATOM 1671 O O . ASN A 1 224 ? 6.467 -10.850 18.168 1.00 58.94 224 ASN A O 1
ATOM 1675 N N . SER A 1 225 ? 5.324 -9.671 19.706 1.00 70.00 225 SER A N 1
ATOM 1676 C CA . SER A 1 225 ? 5.941 -8.370 19.395 1.00 70.00 225 SER A CA 1
ATOM 1677 C C . SER A 1 225 ? 7.467 -8.455 19.416 1.00 70.00 225 SER A C 1
ATOM 1679 O O . SER A 1 225 ? 8.053 -8.977 20.363 1.00 70.00 225 SER A O 1
ATOM 1681 N N . SER A 1 226 ? 8.116 -7.909 18.389 1.00 73.38 226 SER A N 1
ATOM 1682 C CA . SER A 1 226 ? 9.578 -7.883 18.301 1.00 73.38 226 SER A CA 1
ATOM 1683 C C . SER A 1 226 ? 10.139 -6.562 18.818 1.00 73.38 226 SER A C 1
ATOM 1685 O O . SER A 1 226 ? 9.613 -5.493 18.488 1.00 73.38 226 SER A O 1
ATOM 1687 N N . ALA A 1 227 ? 11.232 -6.639 19.580 1.00 80.00 227 ALA A N 1
ATOM 1688 C CA . ALA A 1 227 ? 12.029 -5.474 19.932 1.00 80.00 227 ALA A CA 1
ATOM 1689 C C . ALA A 1 227 ? 12.770 -4.972 18.683 1.00 80.00 227 ALA A C 1
ATOM 1691 O O . ALA A 1 227 ? 13.520 -5.717 18.056 1.00 80.00 227 ALA A O 1
ATOM 1692 N N . ILE A 1 228 ? 12.535 -3.718 18.311 1.00 82.06 228 ILE A N 1
ATOM 1693 C CA . ILE A 1 228 ? 13.113 -3.075 17.130 1.00 82.06 228 ILE A CA 1
ATOM 1694 C C . ILE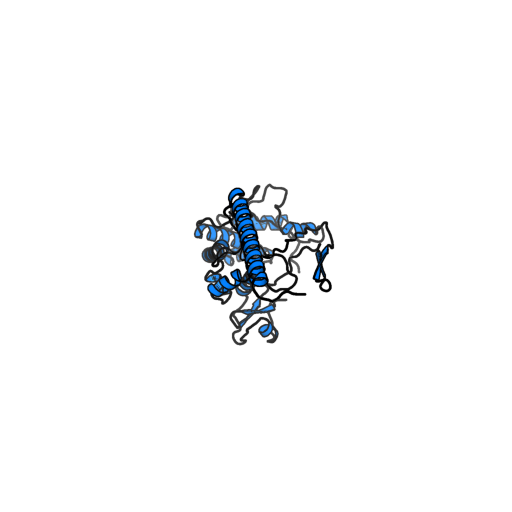 A 1 228 ? 13.827 -1.783 17.515 1.00 82.06 228 ILE A C 1
ATOM 1696 O O . ILE A 1 228 ? 13.498 -1.146 18.521 1.00 82.06 228 ILE A O 1
ATOM 1700 N N . CYS A 1 229 ? 14.809 -1.394 16.706 1.00 81.50 229 CYS A N 1
ATOM 1701 C CA . CYS A 1 229 ? 15.590 -0.194 16.943 1.00 81.50 229 CYS A CA 1
ATOM 1702 C C . CYS A 1 229 ? 14.949 1.023 16.278 1.00 81.50 229 CYS A C 1
ATOM 1704 O O . CYS A 1 229 ? 14.971 1.169 15.056 1.00 81.50 229 CYS A O 1
ATOM 1706 N N . ILE A 1 230 ? 14.431 1.944 17.089 1.00 79.88 230 ILE A N 1
ATOM 1707 C CA . ILE A 1 230 ? 13.775 3.166 16.619 1.00 79.88 230 ILE A CA 1
ATOM 1708 C C . ILE A 1 230 ? 14.403 4.369 17.308 1.00 79.88 230 ILE A C 1
ATOM 1710 O O . ILE A 1 230 ? 14.504 4.419 18.529 1.00 79.88 230 ILE A O 1
ATOM 1714 N N . LYS A 1 231 ? 14.825 5.379 16.534 1.00 77.06 231 LYS A N 1
ATOM 1715 C CA . LYS A 1 231 ? 15.406 6.628 17.074 1.00 77.06 231 LYS A CA 1
ATOM 1716 C C . LYS A 1 231 ? 16.544 6.378 18.085 1.00 77.06 231 LYS A C 1
ATOM 1718 O O . LYS A 1 231 ? 16.699 7.120 19.052 1.00 77.06 231 LYS A O 1
ATOM 1723 N N . LYS A 1 232 ? 17.363 5.347 17.834 1.00 80.50 232 LYS A N 1
ATOM 1724 C CA . LYS A 1 232 ? 18.467 4.892 18.704 1.00 80.50 232 LYS A CA 1
ATOM 1725 C C . LYS A 1 232 ? 18.023 4.393 20.089 1.00 80.50 232 LYS A C 1
ATOM 1727 O O . LYS A 1 232 ? 18.843 4.383 21.001 1.00 80.50 232 LYS A O 1
ATOM 1732 N N . GLY A 1 233 ? 16.761 4.004 20.246 1.00 81.81 233 GLY A N 1
ATOM 1733 C CA . GLY A 1 233 ? 16.231 3.314 21.420 1.00 81.81 233 GLY A CA 1
ATOM 1734 C C . GLY A 1 233 ? 15.504 2.032 21.016 1.00 81.81 233 GLY A C 1
ATOM 1735 O O . GLY A 1 233 ? 15.022 1.910 19.889 1.00 81.81 233 GLY A O 1
ATOM 1736 N N . CYS A 1 234 ? 15.422 1.073 21.931 1.00 83.31 234 CYS A N 1
ATOM 1737 C CA . CYS A 1 234 ? 14.690 -0.167 21.685 1.00 83.31 234 CYS A CA 1
ATOM 1738 C C . CYS A 1 234 ? 13.213 -0.012 22.043 1.00 83.31 234 CYS A C 1
ATOM 1740 O O . CYS A 1 234 ? 12.874 0.532 23.098 1.00 83.31 234 CYS A O 1
ATOM 1742 N N . MET A 1 235 ? 12.338 -0.478 21.152 1.00 82.31 235 MET A N 1
ATOM 1743 C CA . MET A 1 235 ? 10.887 -0.366 21.293 1.00 82.31 235 MET A CA 1
ATOM 1744 C C . MET A 1 235 ? 10.168 -1.615 20.791 1.00 82.31 235 MET A C 1
ATOM 1746 O O . MET A 1 235 ? 10.708 -2.370 19.989 1.00 82.31 235 MET A O 1
ATOM 1750 N N . CYS A 1 236 ? 8.925 -1.806 21.228 1.00 82.00 236 CYS A N 1
ATOM 1751 C CA . CYS A 1 236 ? 8.102 -2.937 20.816 1.00 82.00 236 CYS A CA 1
ATOM 1752 C C . CYS A 1 236 ? 7.177 -2.553 19.667 1.00 82.00 236 CYS A C 1
ATOM 1754 O O . CYS A 1 236 ? 6.407 -1.595 19.766 1.00 82.00 236 CYS A O 1
ATOM 1756 N N . SER A 1 237 ? 7.235 -3.333 18.591 1.00 82.31 237 SER A N 1
ATOM 1757 C CA . SER A 1 237 ? 6.345 -3.183 17.445 1.00 82.31 237 SER A CA 1
ATOM 1758 C C . SER A 1 237 ? 5.775 -4.534 17.036 1.00 82.31 237 SER A C 1
ATOM 1760 O O . SER A 1 237 ? 6.478 -5.546 17.035 1.00 82.31 237 SER A O 1
ATOM 1762 N N . ASN A 1 238 ? 4.494 -4.528 16.677 1.00 82.88 238 ASN A N 1
ATOM 1763 C CA . ASN A 1 238 ? 3.760 -5.685 16.170 1.00 82.88 238 ASN A CA 1
ATOM 1764 C C . ASN A 1 238 ? 3.546 -5.548 14.650 1.00 82.88 238 ASN A C 1
ATOM 1766 O O . ASN A 1 238 ? 2.450 -5.762 14.137 1.00 82.88 238 ASN A O 1
ATOM 1770 N N . VAL A 1 239 ? 4.581 -5.085 13.941 1.00 83.81 239 VAL A N 1
ATOM 1771 C CA . VAL A 1 239 ? 4.568 -4.839 12.494 1.00 83.81 239 VAL A CA 1
ATOM 1772 C C . VAL A 1 239 ? 5.662 -5.677 11.837 1.00 83.81 239 VAL A C 1
ATOM 1774 O O . VAL A 1 239 ? 6.856 -5.513 12.115 1.00 83.81 239 VAL A O 1
ATOM 1777 N N . TYR A 1 240 ? 5.254 -6.552 10.922 1.00 79.00 240 TYR A N 1
ATOM 1778 C CA . TYR A 1 240 ? 6.137 -7.493 10.238 1.00 79.00 240 TYR A CA 1
ATOM 1779 C C . TYR A 1 240 ? 5.990 -7.383 8.733 1.00 79.00 240 TYR A C 1
ATOM 1781 O O . TYR A 1 240 ? 4.936 -7.028 8.209 1.00 79.00 240 TYR A O 1
ATOM 1789 N N . PHE A 1 241 ? 7.068 -7.741 8.051 1.00 78.94 241 PHE A N 1
ATOM 1790 C CA . PHE A 1 241 ? 7.041 -7.997 6.627 1.00 78.94 241 PHE A CA 1
ATOM 1791 C C . PHE A 1 241 ? 6.609 -9.447 6.382 1.00 78.94 241 PHE A C 1
ATOM 1793 O O . PHE A 1 241 ? 7.024 -10.341 7.120 1.00 78.94 241 PHE A O 1
ATOM 1800 N N . HIS A 1 242 ? 5.810 -9.677 5.343 1.00 84.25 242 HIS A N 1
ATOM 1801 C CA . HIS A 1 242 ? 5.442 -11.015 4.892 1.00 84.25 242 HIS A CA 1
ATOM 1802 C C . HIS A 1 242 ? 5.723 -11.138 3.397 1.00 84.25 242 HIS A C 1
ATOM 1804 O O . HIS A 1 242 ? 5.490 -10.193 2.641 1.00 84.25 242 HIS A O 1
ATOM 1810 N N . ASP A 1 243 ? 6.210 -12.301 2.969 1.00 83.31 243 ASP A N 1
ATOM 1811 C CA . ASP A 1 243 ? 6.375 -12.583 1.549 1.00 83.31 243 ASP A CA 1
ATOM 1812 C C . ASP A 1 243 ? 5.011 -12.568 0.850 1.00 83.31 243 ASP A C 1
ATOM 1814 O O . ASP A 1 243 ? 4.064 -13.224 1.290 1.00 83.31 243 ASP A O 1
ATOM 1818 N N . ALA A 1 244 ? 4.933 -11.808 -0.241 1.00 85.06 244 ALA A N 1
ATOM 1819 C CA . ALA A 1 244 ? 3.772 -11.708 -1.114 1.00 85.06 244 ALA A CA 1
ATOM 1820 C C . ALA A 1 244 ? 4.173 -12.196 -2.511 1.00 85.06 244 ALA A C 1
ATOM 1822 O O . ALA A 1 244 ? 4.555 -11.419 -3.388 1.00 85.06 244 ALA A O 1
ATOM 1823 N N . VAL A 1 245 ? 4.145 -13.515 -2.687 1.00 87.69 245 VAL A N 1
ATOM 1824 C CA . VAL A 1 245 ? 4.477 -14.209 -3.933 1.00 87.69 245 VAL A CA 1
ATOM 1825 C C . VAL A 1 245 ? 3.390 -15.234 -4.228 1.00 87.69 245 VAL A C 1
ATOM 1827 O O . VAL A 1 245 ? 2.794 -15.791 -3.308 1.00 87.69 245 VAL A O 1
ATOM 1830 N N . SER A 1 246 ? 3.116 -15.471 -5.511 1.00 91.25 246 SER A N 1
ATOM 1831 C CA . SER A 1 246 ? 2.170 -16.512 -5.911 1.00 91.25 246 SER A CA 1
ATOM 1832 C C . SER A 1 246 ? 2.597 -17.864 -5.344 1.00 91.25 246 SER A C 1
ATOM 1834 O O . SER A 1 246 ? 3.745 -18.277 -5.505 1.00 91.25 246 SER A O 1
ATOM 1836 N N . VAL A 1 247 ? 1.658 -18.573 -4.722 1.00 91.94 247 VAL A N 1
ATOM 1837 C CA . VAL A 1 247 ? 1.878 -19.939 -4.224 1.00 91.94 247 VAL A CA 1
ATOM 1838 C C . VAL A 1 247 ? 2.071 -20.951 -5.362 1.00 91.94 247 VAL A C 1
ATOM 1840 O O . VAL A 1 247 ? 2.566 -22.049 -5.128 1.00 91.94 247 VAL A O 1
ATOM 1843 N N . GLY A 1 248 ? 1.741 -20.569 -6.602 1.00 94.56 248 GLY A N 1
ATOM 1844 C CA . GLY A 1 248 ? 1.979 -21.365 -7.806 1.00 94.56 248 GLY A CA 1
ATOM 1845 C C . GLY A 1 248 ? 3.428 -21.365 -8.291 1.00 94.56 248 GLY A C 1
ATOM 1846 O O . GLY A 1 248 ? 3.727 -22.034 -9.278 1.00 94.56 248 GLY A O 1
ATOM 1847 N N . ILE A 1 249 ? 4.341 -20.635 -7.636 1.00 93.81 249 ILE A N 1
ATOM 1848 C CA . ILE A 1 249 ? 5.766 -20.619 -7.989 1.00 93.81 249 ILE A CA 1
ATOM 1849 C C . ILE A 1 249 ? 6.659 -20.871 -6.778 1.00 93.81 249 ILE A C 1
ATOM 1851 O O . ILE A 1 249 ? 6.348 -20.491 -5.654 1.00 93.81 249 ILE A O 1
ATOM 1855 N N . GLN A 1 250 ? 7.827 -21.463 -7.020 1.00 92.19 250 GLN A N 1
ATOM 1856 C CA . GLN A 1 250 ? 8.831 -21.691 -5.983 1.00 92.19 250 GLN A CA 1
ATOM 1857 C C . GLN A 1 250 ? 10.228 -21.349 -6.480 1.00 92.19 250 GLN A C 1
ATOM 1859 O O . GLN A 1 250 ? 10.629 -21.738 -7.578 1.00 92.19 250 GLN A O 1
ATOM 1864 N N . TYR A 1 251 ? 10.998 -20.636 -5.657 1.00 90.00 251 TYR A N 1
ATOM 1865 C CA . TYR A 1 251 ? 12.396 -20.354 -5.955 1.00 90.00 251 TYR A CA 1
ATOM 1866 C C . TYR A 1 251 ? 13.289 -21.536 -5.567 1.00 90.00 251 TYR A C 1
ATOM 1868 O O . TYR A 1 251 ? 13.403 -21.897 -4.397 1.00 90.00 251 TYR A O 1
ATOM 1876 N N . ASN A 1 252 ? 13.975 -22.113 -6.549 1.00 89.81 252 ASN A N 1
ATOM 1877 C CA . ASN A 1 252 ? 14.969 -23.152 -6.335 1.00 89.81 252 ASN A CA 1
ATOM 1878 C C . ASN A 1 252 ? 16.355 -22.507 -6.165 1.00 89.81 252 ASN A C 1
ATOM 1880 O O . ASN A 1 252 ? 16.942 -21.983 -7.117 1.00 89.81 252 ASN A O 1
ATOM 1884 N N . THR A 1 253 ? 16.892 -22.561 -4.946 1.00 87.69 253 THR A N 1
ATOM 1885 C CA . THR A 1 253 ? 18.168 -21.922 -4.580 1.00 87.69 253 THR A CA 1
ATOM 1886 C C . THR A 1 253 ? 19.375 -22.539 -5.288 1.00 87.69 253 THR A C 1
ATOM 1888 O O . THR A 1 253 ? 20.293 -21.805 -5.658 1.00 87.69 253 THR A O 1
ATOM 1891 N N . SER A 1 254 ? 19.368 -23.853 -5.540 1.00 90.69 254 SER A N 1
ATOM 1892 C CA . SER A 1 254 ? 20.459 -24.570 -6.217 1.00 90.69 254 SER A CA 1
ATOM 1893 C C . SER A 1 254 ? 20.594 -24.168 -7.686 1.00 90.69 254 SER A C 1
ATOM 1895 O O . SER A 1 254 ? 21.694 -23.906 -8.164 1.00 90.69 254 SER A O 1
ATOM 1897 N N . SER A 1 255 ? 19.472 -24.087 -8.401 1.00 90.81 255 SER A N 1
ATOM 1898 C CA . SER A 1 255 ? 19.436 -23.705 -9.821 1.00 90.81 255 SER A CA 1
ATOM 1899 C C . SER A 1 255 ? 19.321 -22.195 -10.042 1.00 90.81 255 SER A C 1
ATOM 1901 O O . SER A 1 255 ? 19.512 -21.728 -11.166 1.00 90.81 255 SER A O 1
ATOM 1903 N N . ARG A 1 256 ? 19.022 -21.432 -8.981 1.00 87.38 256 ARG A N 1
ATOM 1904 C CA . ARG A 1 256 ? 18.734 -19.989 -9.008 1.00 87.38 256 ARG A CA 1
ATOM 1905 C C . ARG A 1 256 ? 17.621 -19.627 -9.997 1.00 87.38 256 ARG A C 1
ATOM 1907 O O . ARG A 1 256 ? 17.712 -18.629 -10.715 1.00 87.38 256 ARG A O 1
ATOM 1914 N N . ARG A 1 257 ? 16.583 -20.463 -10.064 1.00 89.25 257 ARG A N 1
ATOM 1915 C CA . ARG A 1 257 ? 15.440 -20.321 -10.978 1.00 89.25 257 ARG A CA 1
ATOM 1916 C C . ARG A 1 257 ? 14.131 -20.505 -10.226 1.00 89.25 257 ARG A C 1
ATOM 1918 O O . ARG A 1 257 ? 14.081 -21.232 -9.239 1.00 89.25 257 ARG A O 1
ATOM 1925 N N . TYR A 1 258 ? 13.081 -19.862 -10.722 1.00 90.62 258 TYR A N 1
ATOM 1926 C CA . TYR A 1 258 ? 11.719 -20.169 -10.304 1.00 90.62 258 TYR A CA 1
ATOM 1927 C C . TYR A 1 258 ? 11.209 -21.384 -11.078 1.00 90.62 258 TYR A C 1
ATOM 1929 O O . TYR A 1 258 ? 11.446 -21.491 -12.282 1.00 90.62 258 TYR A O 1
ATOM 1937 N N . ALA A 1 259 ? 10.531 -22.285 -10.379 1.00 93.12 259 ALA A N 1
ATOM 1938 C CA . ALA A 1 259 ? 9.770 -23.382 -10.954 1.00 93.12 259 ALA A CA 1
ATOM 1939 C C . ALA A 1 259 ? 8.274 -23.090 -10.808 1.00 93.12 259 ALA A C 1
ATOM 1941 O O . ALA A 1 259 ? 7.857 -22.499 -9.808 1.00 93.12 259 ALA A O 1
ATOM 1942 N N . LEU A 1 260 ? 7.491 -23.508 -11.802 1.00 95.06 260 LEU A N 1
ATOM 1943 C CA . LEU A 1 260 ? 6.036 -23.533 -11.716 1.00 95.06 260 LEU A CA 1
ATOM 1944 C C . LEU A 1 260 ? 5.626 -24.753 -10.889 1.00 95.06 260 LEU A C 1
ATOM 1946 O O . LEU A 1 260 ? 6.071 -25.866 -11.169 1.00 95.06 260 LEU A O 1
ATOM 1950 N N . LEU A 1 261 ? 4.823 -24.519 -9.859 1.00 95.62 261 LEU A N 1
ATOM 1951 C CA . LEU A 1 261 ? 4.186 -25.557 -9.056 1.00 95.62 261 LEU A CA 1
ATOM 1952 C C . LEU A 1 261 ? 2.756 -25.814 -9.529 1.00 95.62 261 LEU A C 1
ATOM 1954 O O . LEU A 1 261 ? 2.336 -26.965 -9.582 1.00 95.62 261 LEU A O 1
ATOM 1958 N N . ASP A 1 262 ? 2.034 -24.747 -9.872 1.00 95.06 262 ASP A N 1
ATOM 1959 C CA . ASP A 1 262 ? 0.638 -24.812 -10.293 1.00 95.06 262 ASP A CA 1
ATOM 1960 C C . ASP A 1 262 ? 0.326 -23.684 -11.283 1.00 95.06 262 ASP A C 1
ATOM 1962 O O . ASP A 1 262 ? 0.419 -22.506 -10.943 1.00 95.06 262 ASP A O 1
ATOM 1966 N N . GLU A 1 263 ? -0.037 -24.050 -12.512 1.00 93.50 263 GLU A N 1
ATOM 1967 C CA . GLU A 1 263 ? -0.400 -23.108 -13.578 1.00 93.50 263 GLU A CA 1
ATOM 1968 C C . GLU A 1 263 ? -1.807 -22.517 -13.405 1.00 93.50 263 GLU A C 1
ATOM 1970 O O . GLU A 1 263 ? -2.120 -21.506 -14.032 1.00 93.50 263 GLU A O 1
ATOM 1975 N N . ALA A 1 264 ? -2.652 -23.115 -12.557 1.00 93.75 264 ALA A N 1
ATOM 1976 C CA . ALA A 1 264 ? -3.978 -22.584 -12.249 1.00 93.75 264 ALA A CA 1
ATOM 1977 C C . ALA A 1 264 ? -3.921 -21.366 -11.311 1.00 93.75 264 ALA A C 1
ATOM 1979 O O . ALA A 1 264 ? -4.889 -20.611 -11.209 1.00 93.75 264 ALA A O 1
ATOM 1980 N N . MET A 1 265 ? -2.789 -21.158 -10.636 1.00 93.56 265 MET A N 1
ATOM 1981 C CA . MET A 1 265 ? -2.573 -20.030 -9.737 1.00 93.56 265 MET A CA 1
ATOM 1982 C C . MET A 1 265 ? -2.235 -18.743 -10.504 1.00 93.56 265 MET A C 1
ATOM 1984 O O . MET A 1 265 ? -1.641 -18.793 -11.584 1.00 93.56 265 MET A O 1
ATOM 1988 N N . PRO A 1 266 ? -2.542 -17.554 -9.950 1.00 91.38 266 PRO A N 1
ATOM 1989 C CA . PRO A 1 266 ? -2.206 -16.290 -10.594 1.00 91.38 266 PRO A CA 1
ATOM 1990 C C . PRO A 1 266 ? -0.685 -16.124 -10.659 1.00 91.38 266 PRO A C 1
ATOM 1992 O O . PRO A 1 266 ? -0.021 -15.924 -9.640 1.00 91.38 266 PRO A O 1
ATOM 1995 N N . ILE A 1 267 ? -0.124 -16.208 -11.864 1.00 92.56 267 ILE A N 1
ATOM 1996 C CA . ILE A 1 267 ? 1.315 -16.100 -12.105 1.00 92.56 267 ILE A CA 1
ATOM 1997 C C . ILE A 1 267 ? 1.573 -14.930 -13.045 1.00 92.56 267 ILE A C 1
ATOM 1999 O O . ILE A 1 267 ? 1.195 -14.944 -14.214 1.00 92.56 267 ILE A O 1
ATOM 2003 N N . TRP A 1 268 ? 2.278 -13.927 -12.527 1.00 89.69 268 TRP A N 1
ATOM 2004 C CA . TRP A 1 268 ? 2.738 -12.774 -13.290 1.00 89.69 268 TRP A CA 1
ATOM 2005 C C . TRP A 1 268 ? 4.256 -12.702 -13.199 1.00 89.69 268 TRP A C 1
ATOM 2007 O O . TRP A 1 268 ? 4.822 -12.651 -12.106 1.00 89.69 268 TRP A O 1
ATOM 2017 N N . THR A 1 269 ? 4.928 -12.704 -14.349 1.00 87.50 269 THR A N 1
ATOM 2018 C CA . THR A 1 269 ? 6.388 -12.589 -14.421 1.00 87.50 269 THR A CA 1
ATOM 2019 C C . THR A 1 269 ? 6.784 -11.386 -15.253 1.00 87.50 269 THR A C 1
ATOM 2021 O O . THR A 1 269 ? 6.350 -11.246 -16.395 1.00 87.50 269 THR A O 1
ATOM 2024 N N . GLU A 1 270 ? 7.659 -10.556 -14.703 1.00 83.44 270 GLU A N 1
ATOM 2025 C CA . GLU A 1 270 ? 8.218 -9.407 -15.404 1.00 83.44 270 GLU A CA 1
ATOM 2026 C C . GLU A 1 270 ? 9.532 -9.792 -16.115 1.00 83.44 270 GLU A C 1
ATOM 2028 O O . GLU A 1 270 ? 10.419 -10.390 -15.486 1.00 83.44 270 GLU A O 1
ATOM 2033 N N . PRO A 1 271 ? 9.697 -9.478 -17.416 1.00 81.19 271 PRO A N 1
ATOM 2034 C CA . PRO A 1 271 ? 10.956 -9.709 -18.113 1.00 81.19 271 PRO A CA 1
ATOM 2035 C C . PRO A 1 271 ? 12.081 -8.861 -17.513 1.00 81.19 271 PRO A C 1
ATOM 2037 O O . PRO A 1 271 ? 11.873 -7.742 -17.063 1.00 81.19 271 PRO A O 1
ATOM 2040 N N . ARG A 1 272 ? 13.320 -9.359 -17.557 1.00 79.25 272 ARG A N 1
ATOM 2041 C CA . ARG A 1 272 ? 14.492 -8.555 -17.180 1.00 79.25 272 ARG A CA 1
ATOM 2042 C C . ARG A 1 272 ? 14.957 -7.717 -18.368 1.00 79.25 272 ARG A C 1
ATOM 2044 O O . ARG A 1 272 ? 15.242 -8.264 -19.430 1.00 79.25 272 ARG A O 1
ATOM 2051 N N . TRP A 1 273 ? 15.120 -6.415 -18.166 1.00 78.44 273 TRP A N 1
ATOM 2052 C CA . TRP A 1 273 ? 15.724 -5.492 -19.131 1.00 78.44 273 TRP A CA 1
ATOM 2053 C C . TRP A 1 273 ? 17.074 -4.973 -18.625 1.00 78.44 273 TRP A C 1
ATOM 2055 O O . TRP A 1 273 ? 17.294 -4.843 -17.423 1.00 78.44 273 TRP A O 1
ATOM 2065 N N . SER A 1 274 ? 17.995 -4.666 -19.541 1.00 74.06 274 SER A N 1
ATOM 2066 C CA . SER A 1 274 ? 19.341 -4.177 -19.204 1.00 74.06 274 SER A CA 1
ATOM 2067 C C . SER A 1 274 ? 19.434 -2.649 -19.132 1.00 74.06 274 SER A C 1
ATOM 2069 O O . SER A 1 274 ? 20.199 -2.136 -18.323 1.00 74.06 274 SER A O 1
ATOM 2071 N N . SER A 1 275 ? 18.668 -1.919 -19.951 1.00 74.94 275 SER A N 1
ATOM 2072 C CA . SER A 1 275 ? 18.470 -0.460 -19.882 1.00 74.94 275 SER A CA 1
ATOM 2073 C C . SER A 1 275 ? 17.544 -0.035 -21.033 1.00 74.94 275 SER A C 1
ATOM 2075 O O . SER A 1 275 ? 18.006 -0.006 -22.178 1.00 74.94 275 SER A O 1
ATOM 2077 N N . PRO A 1 276 ? 16.254 0.273 -20.798 1.00 73.31 276 PRO A N 1
ATOM 2078 C CA . PRO A 1 276 ? 15.420 0.834 -21.854 1.00 73.31 276 PRO A CA 1
ATOM 2079 C C . PRO A 1 276 ? 15.974 2.211 -22.241 1.00 73.31 276 PRO A C 1
ATOM 2081 O O . PRO A 1 276 ? 16.172 3.075 -21.387 1.00 73.31 276 PRO A O 1
ATOM 2084 N N . LYS A 1 277 ? 16.255 2.415 -23.531 1.00 80.81 277 LYS A N 1
ATOM 2085 C CA . LYS A 1 277 ? 16.745 3.690 -24.067 1.00 80.81 277 LYS A CA 1
ATOM 2086 C C . LYS A 1 277 ? 15.887 4.107 -25.247 1.00 80.81 277 LYS A C 1
ATOM 2088 O O . LYS A 1 277 ? 15.674 3.322 -26.165 1.00 80.81 277 LYS A O 1
ATOM 2093 N N . LEU A 1 278 ? 15.450 5.360 -25.230 1.00 85.00 278 LEU A N 1
ATOM 2094 C CA . LEU A 1 278 ? 14.900 6.031 -26.397 1.00 85.00 278 LEU A CA 1
ATOM 2095 C C . LEU A 1 278 ? 16.003 6.908 -26.981 1.00 85.00 278 LEU A C 1
ATOM 2097 O O . LEU A 1 278 ? 16.479 7.823 -26.310 1.00 85.00 278 LEU A O 1
ATOM 2101 N N . ILE A 1 279 ? 16.424 6.615 -28.208 1.00 86.75 279 ILE A N 1
ATOM 2102 C CA . ILE A 1 279 ? 17.411 7.422 -28.924 1.00 86.75 279 ILE A CA 1
ATOM 2103 C C . ILE A 1 279 ? 16.773 7.881 -30.229 1.00 86.75 279 ILE A C 1
ATOM 2105 O O . ILE A 1 279 ? 16.275 7.065 -31.001 1.00 86.75 279 ILE A O 1
ATOM 2109 N N . VAL A 1 280 ? 16.763 9.194 -30.444 1.00 89.75 280 VAL A N 1
ATOM 2110 C CA . VAL A 1 280 ? 16.254 9.814 -31.668 1.00 89.75 280 VAL A CA 1
ATOM 2111 C C . VAL A 1 280 ? 17.438 10.065 -32.589 1.00 89.75 280 VAL A C 1
ATOM 2113 O O . VAL A 1 280 ? 18.404 10.717 -32.197 1.00 89.75 280 VAL A O 1
ATOM 2116 N N . TYR A 1 281 ? 17.351 9.556 -33.812 1.00 86.06 281 TYR A N 1
ATOM 2117 C CA . TYR A 1 281 ? 18.326 9.809 -34.864 1.00 86.06 281 TYR A CA 1
ATOM 2118 C C . TYR A 1 281 ? 17.652 10.584 -35.993 1.00 86.06 281 TYR A C 1
ATOM 2120 O O . TYR A 1 281 ? 16.480 10.356 -36.294 1.00 86.06 281 TYR A O 1
ATOM 2128 N N . HIS A 1 282 ? 18.396 11.483 -36.634 1.00 85.31 282 HIS A N 1
ATOM 2129 C CA . HIS A 1 282 ? 18.008 11.982 -37.947 1.00 85.31 282 HIS A CA 1
ATOM 2130 C C . HIS A 1 282 ? 18.368 10.923 -38.982 1.00 85.31 282 HIS A C 1
ATOM 2132 O O . HIS A 1 282 ? 19.517 10.481 -39.029 1.00 85.31 282 HIS A O 1
ATOM 2138 N N . ASP A 1 283 ? 17.394 10.522 -39.795 1.00 80.75 283 ASP A N 1
ATOM 2139 C CA . ASP A 1 283 ? 17.662 9.624 -40.910 1.00 80.75 283 ASP A CA 1
ATOM 2140 C C . ASP A 1 283 ? 18.564 10.343 -41.923 1.00 80.75 283 ASP A C 1
ATOM 2142 O O . ASP A 1 283 ? 18.242 11.435 -42.402 1.00 80.75 283 ASP A O 1
ATOM 2146 N N . MET A 1 284 ? 19.729 9.765 -42.214 1.00 74.62 284 MET A N 1
ATOM 2147 C CA . MET A 1 284 ? 20.543 10.238 -43.326 1.00 74.62 284 MET A CA 1
ATOM 2148 C C . MET A 1 284 ? 19.972 9.601 -44.583 1.00 74.62 284 MET A C 1
ATOM 2150 O O . MET A 1 284 ? 20.009 8.380 -44.718 1.00 74.62 284 MET A O 1
ATOM 2154 N N . PHE A 1 285 ? 19.469 10.423 -45.511 1.00 78.06 285 PHE A N 1
ATOM 2155 C CA . PHE A 1 285 ? 18.961 9.945 -46.797 1.00 78.06 285 PHE A CA 1
ATOM 2156 C C . PHE A 1 285 ? 19.911 8.901 -47.397 1.00 78.06 285 PHE A C 1
ATOM 2158 O O . PHE A 1 285 ? 21.115 9.145 -47.519 1.00 78.06 285 PHE A O 1
ATOM 2165 N N . THR A 1 286 ? 19.365 7.755 -47.803 1.00 76.62 286 THR A N 1
ATOM 2166 C CA . THR A 1 286 ? 20.117 6.620 -48.369 1.00 76.62 286 THR A CA 1
ATOM 2167 C C . THR A 1 286 ? 21.054 7.036 -49.507 1.00 76.62 286 THR A C 1
ATOM 2169 O O . THR A 1 286 ? 22.146 6.484 -49.650 1.00 76.62 286 THR A O 1
ATOM 2172 N N . THR A 1 287 ? 20.685 8.072 -50.265 1.00 77.12 287 THR A N 1
ATOM 2173 C CA . THR A 1 287 ? 21.514 8.693 -51.306 1.00 77.12 287 THR A CA 1
ATOM 2174 C C . THR A 1 287 ? 22.834 9.250 -50.766 1.00 77.12 287 THR A C 1
ATOM 2176 O O . THR A 1 287 ? 23.882 9.017 -51.365 1.00 77.12 287 THR A O 1
ATOM 2179 N N . SER A 1 288 ? 22.815 9.941 -49.623 1.00 80.56 288 SER A N 1
ATOM 2180 C CA . SER A 1 288 ? 24.017 10.499 -48.993 1.00 80.56 288 SER A CA 1
ATOM 2181 C C . SER A 1 288 ? 24.931 9.393 -48.475 1.00 80.56 288 SER A C 1
ATOM 2183 O O . SER A 1 288 ? 26.140 9.453 -48.684 1.00 80.56 288 SER A O 1
ATOM 2185 N N . THR A 1 289 ? 24.364 8.345 -47.875 1.00 84.38 289 THR A N 1
ATOM 2186 C CA . THR A 1 289 ? 25.127 7.182 -47.395 1.00 84.38 289 THR A CA 1
ATOM 2187 C C . THR A 1 289 ? 25.830 6.467 -48.549 1.00 84.38 289 THR A C 1
ATOM 2189 O O . THR A 1 289 ? 27.030 6.205 -48.472 1.00 84.38 289 THR A O 1
ATOM 2192 N N . ASN A 1 290 ? 25.125 6.227 -49.658 1.00 86.69 290 ASN A N 1
ATOM 2193 C CA . ASN A 1 290 ? 25.701 5.585 -50.841 1.00 86.69 290 ASN A CA 1
ATOM 2194 C C . ASN A 1 290 ? 26.775 6.451 -51.513 1.00 86.69 290 ASN A C 1
ATOM 2196 O O . ASN A 1 290 ? 27.792 5.925 -51.968 1.00 86.69 290 ASN A O 1
ATOM 2200 N N . LEU A 1 291 ? 26.580 7.772 -51.557 1.00 87.62 291 LEU A N 1
ATOM 2201 C CA . LEU A 1 291 ? 27.553 8.705 -52.122 1.00 87.62 291 LEU A CA 1
ATOM 2202 C C . LEU A 1 291 ? 28.825 8.777 -51.268 1.00 87.62 291 LEU A C 1
ATOM 2204 O O . LEU A 1 291 ? 29.923 8.695 -51.815 1.00 87.62 291 LEU A O 1
ATOM 2208 N N . ILE A 1 292 ? 28.690 8.850 -49.940 1.00 90.50 292 ILE A N 1
ATOM 2209 C CA . ILE A 1 292 ? 29.826 8.817 -49.008 1.00 90.50 292 ILE A CA 1
ATOM 2210 C C . ILE A 1 292 ? 30.582 7.491 -49.134 1.00 90.50 292 ILE A C 1
ATOM 2212 O O . ILE A 1 292 ? 31.808 7.500 -49.236 1.00 90.50 292 ILE A O 1
ATOM 2216 N N . LEU A 1 293 ? 29.870 6.360 -49.190 1.00 93.31 293 LEU A N 1
ATOM 2217 C CA . LEU A 1 293 ? 30.488 5.043 -49.355 1.00 93.31 293 LEU A CA 1
ATOM 2218 C C . LEU A 1 293 ? 31.256 4.946 -50.684 1.00 93.31 293 LEU A C 1
ATOM 2220 O O . LEU A 1 293 ? 32.395 4.485 -50.713 1.00 93.31 293 LEU A O 1
ATOM 2224 N N . SER A 1 294 ? 30.655 5.431 -51.775 1.00 92.38 294 SER A N 1
ATOM 2225 C CA . SER A 1 294 ? 31.254 5.396 -53.116 1.00 92.38 294 SER A CA 1
ATOM 2226 C C . SER A 1 294 ? 32.487 6.294 -53.215 1.00 92.38 294 SER A C 1
ATOM 2228 O O . SER A 1 294 ? 33.521 5.868 -53.727 1.00 92.38 294 SER A O 1
ATOM 2230 N N . LEU A 1 295 ? 32.415 7.517 -52.682 1.00 94.19 295 LEU A N 1
ATOM 2231 C CA . LEU A 1 295 ? 33.562 8.424 -52.618 1.00 94.19 295 LEU A CA 1
ATOM 2232 C C . LEU A 1 295 ? 34.680 7.850 -51.743 1.00 94.19 295 LEU A C 1
ATOM 2234 O O . LEU A 1 295 ? 35.841 7.878 -52.147 1.00 94.19 295 LEU A O 1
ATOM 2238 N N . GLY A 1 296 ? 34.339 7.279 -50.585 1.00 95.12 296 GLY A N 1
ATOM 2239 C CA . GLY A 1 296 ? 35.301 6.616 -49.706 1.00 95.12 296 GLY A CA 1
ATOM 2240 C C . GLY A 1 296 ? 36.026 5.463 -50.403 1.00 95.12 296 GLY A C 1
ATOM 2241 O O . GLY A 1 296 ? 37.254 5.386 -50.352 1.00 95.12 296 GLY A O 1
ATOM 2242 N N . ALA A 1 297 ? 35.289 4.611 -51.123 1.00 95.38 297 ALA A N 1
ATOM 2243 C CA . ALA A 1 297 ? 35.863 3.517 -51.903 1.00 95.38 297 ALA A CA 1
ATOM 2244 C C . ALA A 1 297 ? 36.787 4.023 -53.024 1.00 95.38 297 ALA A C 1
ATOM 2246 O O . ALA A 1 297 ? 37.893 3.506 -53.186 1.00 95.38 297 ALA A O 1
ATOM 2247 N N . LEU A 1 298 ? 36.379 5.062 -53.763 1.00 94.50 298 LEU A N 1
ATOM 2248 C CA . LEU A 1 298 ? 37.191 5.652 -54.831 1.00 94.50 298 LEU A CA 1
ATOM 2249 C C . LEU A 1 298 ? 38.499 6.252 -54.306 1.00 94.50 298 LEU A C 1
ATOM 2251 O O . LEU A 1 298 ? 39.550 6.031 -54.906 1.00 94.50 298 LEU A O 1
ATOM 2255 N N . VAL A 1 299 ? 38.458 6.968 -53.178 1.00 96.12 299 VAL A N 1
ATOM 2256 C CA . VAL A 1 299 ? 39.663 7.539 -52.555 1.00 96.12 299 VAL A CA 1
ATOM 2257 C C . VAL A 1 299 ? 40.604 6.432 -52.080 1.00 96.12 299 VAL A C 1
ATOM 2259 O O . VAL A 1 299 ? 41.802 6.508 -52.346 1.00 96.12 299 VAL A O 1
ATOM 2262 N N . LEU A 1 300 ? 40.084 5.381 -51.439 1.00 94.94 300 LEU A N 1
ATOM 2263 C CA . LEU A 1 300 ? 40.891 4.245 -50.980 1.00 94.94 300 LEU A CA 1
ATOM 2264 C C . LEU A 1 300 ? 41.552 3.495 -52.140 1.00 94.94 300 LEU A C 1
ATOM 2266 O O . LEU A 1 300 ? 42.760 3.252 -52.098 1.00 94.94 300 LEU A O 1
ATOM 2270 N N . ILE A 1 301 ? 40.786 3.155 -53.181 1.00 94.81 301 ILE A N 1
ATOM 2271 C CA . ILE A 1 301 ? 41.305 2.460 -54.367 1.00 94.81 301 ILE A CA 1
ATOM 2272 C C . ILE A 1 301 ? 42.321 3.348 -55.086 1.00 94.81 301 ILE A C 1
ATOM 2274 O O . ILE A 1 301 ? 43.421 2.892 -55.395 1.00 94.81 301 ILE A O 1
ATOM 2278 N N . GLY A 1 302 ? 41.986 4.620 -55.310 1.00 92.88 302 GLY A N 1
ATOM 2279 C CA . GLY A 1 302 ? 42.847 5.574 -56.002 1.00 92.88 302 GLY A CA 1
ATOM 2280 C C . GLY A 1 302 ? 44.167 5.811 -55.271 1.00 92.88 302 GLY A C 1
ATOM 2281 O O . GLY A 1 302 ? 45.231 5.704 -55.879 1.00 92.88 302 GLY A O 1
ATOM 2282 N N . ALA A 1 303 ? 44.124 6.068 -53.961 1.00 92.06 303 ALA A N 1
ATOM 2283 C CA . ALA A 1 303 ? 45.324 6.273 -53.153 1.00 92.06 303 ALA A CA 1
ATOM 2284 C C . ALA A 1 303 ? 46.185 5.003 -53.066 1.00 92.06 303 ALA A C 1
ATOM 2286 O O . ALA A 1 303 ? 47.406 5.087 -53.202 1.00 92.06 303 ALA A O 1
ATOM 2287 N N . SER A 1 304 ? 45.565 3.829 -52.907 1.00 91.88 304 SER A N 1
ATOM 2288 C CA . SER A 1 304 ? 46.283 2.546 -52.866 1.00 91.88 304 SER A CA 1
ATOM 2289 C C . SER A 1 304 ? 46.943 2.228 -54.206 1.00 91.88 304 SER A C 1
ATOM 2291 O O . SER A 1 304 ? 48.113 1.852 -54.244 1.00 91.88 304 SER A O 1
ATOM 2293 N N . TRP A 1 305 ? 46.230 2.431 -55.318 1.00 94.25 305 TRP A N 1
ATOM 2294 C CA . TRP A 1 305 ? 46.768 2.227 -56.661 1.00 94.25 305 TRP A CA 1
ATOM 2295 C C . TRP A 1 305 ? 47.912 3.199 -56.967 1.00 94.25 305 TRP A C 1
ATOM 2297 O O . TRP A 1 305 ? 48.968 2.764 -57.420 1.00 94.25 305 TRP A O 1
ATOM 2307 N N . LEU A 1 306 ? 47.754 4.493 -56.661 1.00 91.81 306 LEU A N 1
ATOM 2308 C CA . LEU A 1 306 ? 48.811 5.497 -56.835 1.00 91.81 306 LEU A CA 1
ATOM 2309 C C . LEU A 1 306 ? 50.035 5.201 -55.961 1.00 91.81 306 LEU A C 1
ATOM 2311 O O . LEU A 1 306 ? 51.167 5.340 -56.425 1.00 91.81 306 LEU A O 1
ATOM 2315 N N . GLY A 1 307 ? 49.821 4.777 -54.713 1.00 91.12 307 GLY A N 1
ATOM 2316 C CA . GLY A 1 307 ? 50.885 4.352 -53.806 1.00 91.12 307 GLY A CA 1
ATOM 2317 C C . GLY A 1 307 ? 51.654 3.152 -54.354 1.00 91.12 307 GLY A C 1
ATOM 2318 O O . GLY A 1 307 ? 52.879 3.204 -54.445 1.00 91.12 307 GLY A O 1
ATOM 2319 N N . LEU A 1 308 ? 50.945 2.111 -54.804 1.00 90.44 308 LEU A N 1
ATOM 2320 C CA . LEU A 1 308 ? 51.542 0.937 -55.449 1.00 90.44 308 LEU A CA 1
ATOM 2321 C C . LEU A 1 308 ? 52.284 1.303 -56.738 1.00 90.44 308 LEU A C 1
ATOM 2323 O O . LEU A 1 308 ? 53.387 0.813 -56.968 1.00 90.44 308 LEU A O 1
ATOM 2327 N N . ALA A 1 309 ? 51.719 2.184 -57.565 1.00 88.75 309 ALA A N 1
ATOM 2328 C CA . ALA A 1 309 ? 52.344 2.641 -58.801 1.00 88.75 309 ALA A CA 1
ATOM 2329 C C . ALA A 1 309 ? 53.647 3.408 -58.525 1.00 88.75 309 ALA A C 1
ATOM 2331 O O . ALA A 1 309 ? 54.673 3.114 -59.139 1.00 88.75 309 ALA A O 1
ATOM 2332 N N . LYS A 1 310 ? 53.643 4.336 -57.557 1.00 89.81 310 LYS A N 1
ATOM 2333 C CA . LYS A 1 310 ? 54.856 5.055 -57.138 1.00 89.81 310 LYS A CA 1
ATOM 2334 C C . LYS A 1 310 ? 55.887 4.130 -56.499 1.00 89.81 310 LYS A C 1
ATOM 2336 O O . LYS A 1 310 ? 57.061 4.234 -56.838 1.00 89.81 310 LYS A O 1
ATOM 2341 N N . ALA A 1 311 ? 55.468 3.211 -55.629 1.00 86.25 311 ALA A N 1
ATOM 2342 C CA . ALA A 1 311 ? 56.359 2.223 -55.025 1.00 86.25 311 ALA A CA 1
ATOM 2343 C C . ALA A 1 311 ? 57.014 1.340 -56.097 1.00 86.25 311 ALA A C 1
ATOM 2345 O O . ALA A 1 311 ? 58.225 1.143 -56.073 1.00 86.25 311 ALA A O 1
ATOM 2346 N N . LYS A 1 312 ? 56.240 0.879 -57.088 1.00 85.25 312 LYS A N 1
ATOM 2347 C CA . LYS A 1 312 ? 56.752 0.116 -58.233 1.00 85.25 312 LYS A CA 1
ATOM 2348 C C . LYS A 1 312 ? 57.749 0.928 -59.065 1.00 85.25 312 LYS A C 1
ATOM 2350 O O . LYS A 1 312 ? 58.799 0.396 -59.408 1.00 85.25 312 LYS A O 1
ATOM 2355 N N . SER A 1 313 ? 57.454 2.200 -59.353 1.00 84.88 313 SER A N 1
ATOM 2356 C CA . SER A 1 313 ? 58.373 3.101 -60.071 1.00 84.88 313 SER A CA 1
ATOM 2357 C C . SER A 1 313 ? 59.688 3.274 -59.308 1.00 84.88 313 SER A C 1
ATOM 2359 O O . SER A 1 313 ? 60.760 3.039 -59.859 1.00 84.88 313 SER A O 1
ATOM 2361 N N . TYR A 1 314 ? 59.610 3.583 -58.012 1.00 83.81 314 TYR A N 1
ATOM 2362 C CA . TYR A 1 314 ? 60.776 3.781 -57.153 1.00 83.81 314 TYR A CA 1
ATOM 2363 C C . TYR A 1 314 ? 61.636 2.514 -57.024 1.00 83.81 314 TYR A C 1
ATOM 2365 O O . TYR A 1 314 ? 62.863 2.571 -57.111 1.00 83.81 314 TYR A O 1
ATOM 2373 N N . LEU A 1 315 ? 61.004 1.345 -56.881 1.00 78.31 315 LEU A N 1
ATOM 2374 C CA . LEU A 1 315 ? 61.698 0.054 -56.865 1.00 78.31 315 LEU A CA 1
ATOM 2375 C C . LEU A 1 315 ? 62.322 -0.303 -58.222 1.00 78.31 315 LEU A C 1
ATOM 2377 O O . LEU A 1 315 ? 63.332 -0.992 -58.252 1.00 78.31 315 LEU A O 1
ATOM 2381 N N . SER A 1 316 ? 61.753 0.160 -59.340 1.00 74.88 316 SER A N 1
ATOM 2382 C CA . SER A 1 316 ? 62.326 -0.070 -60.675 1.00 74.88 316 SER A CA 1
ATOM 2383 C C . SER A 1 316 ? 63.517 0.838 -61.001 1.00 74.88 316 SER A C 1
ATOM 2385 O O . SER A 1 316 ? 64.393 0.443 -61.769 1.00 74.88 316 SER A O 1
ATOM 2387 N N . GLU A 1 317 ? 63.567 2.037 -60.412 1.00 73.12 317 GLU A N 1
ATOM 2388 C CA . GLU A 1 317 ? 64.665 3.000 -60.582 1.00 73.12 317 GLU A CA 1
ATOM 2389 C C . GLU A 1 317 ? 65.824 2.751 -59.608 1.00 73.12 317 GLU A C 1
ATOM 2391 O O . GLU A 1 317 ? 66.991 2.982 -59.934 1.00 73.12 317 GLU A O 1
ATOM 2396 N N . THR A 1 318 ? 65.528 2.241 -58.413 1.00 64.75 318 THR A N 1
ATOM 2397 C CA . THR A 1 318 ? 66.562 1.788 -57.482 1.00 64.75 318 THR A CA 1
ATOM 2398 C C . THR A 1 318 ? 67.122 0.447 -57.965 1.00 64.75 318 THR A C 1
ATOM 2400 O O . THR A 1 318 ? 66.391 -0.461 -58.337 1.00 64.75 318 THR A O 1
ATOM 2403 N N . LYS A 1 319 ? 68.452 0.304 -57.996 1.00 55.94 319 LYS A N 1
ATOM 2404 C CA . LYS A 1 319 ? 69.189 -0.858 -58.543 1.00 55.94 319 LYS A CA 1
ATOM 2405 C C . LYS A 1 319 ? 68.979 -2.193 -57.792 1.00 55.94 319 LYS A C 1
ATOM 2407 O O . LYS A 1 319 ? 69.830 -3.073 -57.873 1.00 55.94 319 LYS A O 1
ATOM 2412 N N . PHE A 1 320 ? 67.872 -2.384 -57.082 1.00 56.25 320 PHE A N 1
ATOM 2413 C CA . PHE A 1 320 ? 67.477 -3.672 -56.518 1.00 56.25 320 PHE A CA 1
ATOM 2414 C C . PHE A 1 320 ? 66.626 -4.441 -57.534 1.00 56.25 320 PHE A C 1
ATOM 2416 O O . PHE A 1 320 ? 65.423 -4.624 -57.364 1.00 56.25 320 PHE A O 1
ATOM 2423 N N . LYS A 1 321 ? 67.263 -4.934 -58.606 1.00 50.28 321 LYS A N 1
ATOM 2424 C CA . LYS A 1 321 ? 66.707 -6.082 -59.334 1.00 50.28 321 LYS A CA 1
ATOM 2425 C C . LYS A 1 321 ? 66.729 -7.265 -58.365 1.00 50.28 321 LYS A C 1
ATOM 2427 O O . LYS A 1 321 ? 67.791 -7.833 -58.132 1.00 50.28 321 LYS A O 1
ATOM 2432 N N . LEU A 1 322 ? 65.579 -7.599 -57.782 1.00 53.94 322 LEU A N 1
ATOM 2433 C CA . LEU A 1 322 ? 65.351 -8.927 -57.216 1.00 53.94 322 LEU A CA 1
ATOM 2434 C C . LEU A 1 322 ? 65.489 -9.922 -58.376 1.00 53.94 322 LEU A C 1
ATOM 2436 O O . LEU A 1 322 ? 64.630 -9.965 -59.257 1.00 53.94 322 LEU A O 1
ATOM 2440 N N . SER A 1 323 ? 66.637 -10.601 -58.425 1.00 48.22 323 SER A N 1
ATOM 2441 C CA . SER A 1 323 ? 66.857 -11.818 -59.210 1.00 48.22 323 SER A CA 1
ATOM 2442 C C . SER A 1 323 ? 66.051 -12.969 -58.634 1.00 48.22 323 SER A C 1
ATOM 2444 O O . SER A 1 323 ? 66.081 -13.084 -57.385 1.00 48.22 323 SER A O 1
#

Sequence (323 aa):
TIPGDTNSADFRDTLVTTANGVSGIGAKQSNQNAIPPSPLDSFLEQGENFLGTGVFLSGFENTVPSSFHSRFDVNRGENEDLVGAKLAKVATVVARQLFVSAGGSLADAERLLNVQDSQAKELWGCFSTNFSCSLVASTLNQTTKEIIETMAATPQTATEGPKNGGPLSLFSSVYRPFMVENSRARLIELFCRNYLVVGAPNHDVKCKSDIDCLDTGGNCPFGNSSAICIKKGCMCSNVYFHDAVSVGIQYNTSSRRYALLDEAMPIWTEPRWSSPKLIVYHDMFTTSTNLILSLGALVLIGASWLGLAKAKSYLSETKFKLS

InterPro domains:
  IPR008710 Nicastrin [PTHR21092] (24-301)

pLDDT: mean 81.5, std 13.68, range [27.09, 96.62]

Organism: NCBI:txid96639

Radius of gyration: 32.57 Å; chains: 1; bounding box: 97×46×89 Å

Secondary structure (DSSP, 8-state):
-PPP---HHHHHHHHHHHHHTSTT------S-SSPPSSHHHHHHTTGGG--S------S-SS---TTTTSTT-S--S--HHHHHHHHHHHHHHHHHHHHHHTT--HHHHHHH----HHHHHHHHHHHHT-TTSHHHHHHHT--HHHHHHHHHSSTTTTTTS-GGG--------S--SSSS--HHHHHHHHHHHHHS-EEEEETTS--SSHHHHHTTT---SSTTPEEEEETTEEEEE---------TTEEEETTTTEEEES-TTS----PPP-S-------PPP-HHHHHHHHHHHHHHHHHHHHHHHHHHHHHHHHSS----

Foldseek 3Di:
DPPDDPDLVNLVVVLQVLLVLQPPSNDDDAPDPDDPDDPVVVLCVVPPVNPDHDDDDDPDHPDDDPCPPHPNPACPPPPLLVVLVNQQSVVLSVQLSVCVSVVHDSVCSSVPGGGDSVVSSQVCCCARFFVLDPLLCVLLVHHSVVLQCLQCVAPVQVVPNDNSRTHQDPPQPDDDPDPPDPSSVVSVLSSCQSVVWDDDFPQVQFDPWLVSQVVVPPPDVDPPWGFTQGPRGTTTGPGDDDDDAWPQWDQDPVVRDIDGNDPVIDDDDDDDDPDDDDDDDDDDPPVVVVVVVVVVVCCVVVVVVVVVVVVVVVCVPPPPPPD